Protein AF-0000000069435706 (afdb_homodimer)

pLDDT: mean 95.47, std 5.15, range [70.0, 98.75]

Nearest PDB structures (foldseek):
  2p6s-assembly1_H  TM=9.484E-01  e=2.561E-13  Neisseria meningitidis MC58
  3i4p-assembly1_A  TM=9.606E-01  e=7.224E-13  Agrobacterium fabrum str. C58
  2gqq-assembly1_A-2  TM=9.411E-01  e=1.413E-12  Escherichia coli
  2pn6-assembly1_A  TM=9.600E-01  e=4.236E-12  Sulfurisphaera tokodaii
  4pcq-assembly2_C  TM=7.757E-01  e=3.123E-12  Mycobacterium tuberculosis H37Rv

Foldseek 3Di:
DDDDPLLLQLLQVCQVPVPDQLPRSCVVSVHDSVVSVVSVVVCVVVCVPVDDDDDDDCVVVQWPWKKKKFWAWQDVPPVLVVVLVCQLVVDPQWDDWDQDDDPGGIITIGIGNDVVVVVVVCCSNAVVSVTTPDMDMDTDPDDPDDGDDDDGD/DDDDPLLLQLLQVCQVPVPDQLPRSCVVSVHDSVVSVVSVVVCVVVCVPVDDDDDDDCVVVQWPWKKKKFWAWQDVPPVLVVVLQCQLVVDPQWDDWDQDPDPGGIITIGIGNDVVVVVVVCCSNAVVRPTTPDMDMDTDPDDPDDGDDDDGD

Radius of gyration: 20.42 Å; Cα contacts (8 Å, |Δi|>4): 575; chains: 2; bounding box: 45×53×48 Å

Structure (mmCIF, N/CA/C/O backbone):
data_AF-0000000069435706-model_v1
#
loop_
_entity.id
_entity.type
_entity.pdbx_description
1 polymer 'Hypothetical transcriptional regulator'
#
loop_
_atom_site.group_PDB
_atom_site.id
_atom_site.type_symbol
_atom_site.label_atom_id
_atom_site.label_alt_id
_atom_site.label_comp_id
_atom_site.label_asym_id
_atom_site.label_entity_id
_atom_site.label_seq_id
_atom_site.pdbx_PDB_ins_code
_atom_site.Cartn_x
_atom_site.Cartn_y
_atom_site.Cartn_z
_atom_site.occupancy
_atom_site.B_iso_or_equiv
_atom_site.auth_seq_id
_atom_site.auth_comp_id
_atom_site.auth_asym_id
_atom_site.auth_atom_id
_atom_site.pdbx_PDB_model_num
ATOM 1 N N . MET A 1 1 ? -20.672 3.588 13.242 1 75.19 1 MET A N 1
ATOM 2 C CA . MET A 1 1 ? -20.984 4.945 12.797 1 75.19 1 MET A CA 1
ATOM 3 C C . MET A 1 1 ? -21.453 4.949 11.344 1 75.19 1 MET A C 1
ATOM 5 O O . MET A 1 1 ? -20.906 4.215 10.516 1 75.19 1 MET A O 1
ATOM 9 N N . LYS A 1 2 ? -22.594 5.578 11.117 1 88.38 2 LYS A N 1
ATOM 10 C CA . LYS A 1 2 ? -23.078 5.707 9.742 1 88.38 2 LYS A CA 1
ATOM 11 C C . LYS A 1 2 ? -22.484 6.949 9.078 1 88.38 2 LYS A C 1
ATOM 13 O O . LYS A 1 2 ? -22.641 8.062 9.594 1 88.38 2 LYS A O 1
ATOM 18 N N . LEU A 1 3 ? -21.766 6.812 7.969 1 96.19 3 LEU A N 1
ATOM 19 C CA . LEU A 1 3 ? -21.125 7.918 7.27 1 96.19 3 LEU A CA 1
ATOM 20 C C . LEU A 1 3 ? -22.109 8.656 6.383 1 96.19 3 LEU A C 1
ATOM 22 O O . LEU A 1 3 ? -22.859 8.031 5.629 1 96.19 3 LEU A O 1
ATOM 26 N N . ASP A 1 4 ? -22.172 9.891 6.512 1 96.12 4 ASP A N 1
ATOM 27 C CA . ASP A 1 4 ? -22.984 10.648 5.562 1 96.12 4 ASP A CA 1
ATOM 28 C C . ASP A 1 4 ? -22.125 11.188 4.418 1 96.12 4 ASP A C 1
ATOM 30 O O . ASP A 1 4 ? -20.953 10.852 4.301 1 96.12 4 ASP A O 1
ATOM 34 N N . ALA A 1 5 ? -22.75 11.945 3.553 1 96.44 5 ALA A N 1
ATOM 35 C CA . ALA A 1 5 ? -22.078 12.398 2.336 1 96.44 5 ALA A CA 1
ATOM 36 C C . ALA A 1 5 ? -20.891 13.289 2.662 1 96.44 5 ALA A C 1
ATOM 38 O O . ALA A 1 5 ? -19.875 13.242 1.973 1 96.44 5 ALA A O 1
ATOM 39 N N . TRP A 1 6 ? -21.047 14.07 3.674 1 97.06 6 TRP A N 1
ATOM 40 C CA . TRP A 1 6 ? -19.953 14.961 4.055 1 97.06 6 TRP A CA 1
ATOM 41 C C . TRP A 1 6 ? -18.75 14.172 4.543 1 97.06 6 TRP A C 1
ATOM 43 O O . TRP A 1 6 ? -17.609 14.445 4.141 1 97.06 6 TRP A O 1
ATOM 53 N N . ASP A 1 7 ? -18.984 13.195 5.422 1 97.81 7 ASP A N 1
ATOM 54 C CA . ASP A 1 7 ? -17.906 12.336 5.902 1 97.81 7 ASP A CA 1
ATOM 55 C C . ASP A 1 7 ? -17.172 11.695 4.734 1 97.81 7 ASP A C 1
ATOM 57 O O . ASP A 1 7 ? -15.93 11.68 4.711 1 97.81 7 ASP A O 1
ATOM 61 N N . LYS A 1 8 ? -17.969 11.195 3.809 1 97.94 8 LYS A N 1
ATOM 62 C CA . LYS A 1 8 ? -17.406 10.492 2.662 1 97.94 8 LYS A CA 1
ATOM 63 C C . LYS A 1 8 ? -16.531 11.414 1.812 1 97.94 8 LYS A C 1
ATOM 65 O O . LYS A 1 8 ? -15.445 11.039 1.39 1 97.94 8 LYS A O 1
ATOM 70 N N . ASN A 1 9 ? -17 12.555 1.566 1 98 9 ASN A N 1
ATOM 71 C CA . ASN A 1 9 ? -16.234 13.531 0.788 1 98 9 ASN A CA 1
ATOM 72 C C . ASN A 1 9 ? -14.953 13.93 1.497 1 98 9 ASN A C 1
ATOM 74 O O . ASN A 1 9 ? -13.906 14.062 0.863 1 98 9 ASN A O 1
ATOM 78 N N . ILE A 1 10 ? -15.062 14.125 2.756 1 98.56 10 ILE A N 1
ATOM 79 C CA . ILE A 1 10 ? -13.891 14.484 3.553 1 98.56 10 ILE A CA 1
ATOM 80 C C . ILE A 1 10 ? -12.844 13.383 3.471 1 98.56 10 ILE A C 1
ATOM 82 O O . ILE A 1 10 ? -11.672 13.648 3.221 1 98.56 10 ILE A O 1
ATOM 86 N N . LEU A 1 11 ? -13.281 12.164 3.658 1 98.69 11 LEU A N 1
ATOM 87 C CA . LEU A 1 11 ? -12.383 11.023 3.59 1 98.69 11 LEU A CA 1
ATOM 88 C C . LEU A 1 11 ? -11.703 10.953 2.229 1 98.69 11 LEU A C 1
ATOM 90 O O . LEU A 1 11 ? -10.5 10.664 2.145 1 98.69 11 LEU A O 1
ATOM 94 N N . THR A 1 12 ? -12.477 11.203 1.191 1 98.44 12 THR A N 1
ATOM 95 C CA . THR A 1 12 ? -11.945 11.156 -0.167 1 98.44 12 THR A CA 1
ATOM 96 C C . THR A 1 12 ? -10.836 12.188 -0.345 1 98.44 12 THR A C 1
ATOM 98 O O . THR A 1 12 ? -9.773 11.875 -0.892 1 98.44 12 THR A O 1
ATOM 101 N N . LEU A 1 13 ? -11.031 13.328 0.134 1 98.44 13 LEU A N 1
ATOM 102 C CA . LEU A 1 13 ? -10.047 14.398 0.024 1 98.44 13 LEU A CA 1
ATOM 103 C C . LEU A 1 13 ? -8.789 14.07 0.828 1 98.44 13 LEU A C 1
ATOM 105 O O . LEU A 1 13 ? -7.672 14.25 0.342 1 98.44 13 LEU A O 1
ATOM 109 N N . LEU A 1 14 ? -8.984 13.539 2.023 1 98.62 14 LEU A N 1
ATOM 110 C CA . LEU A 1 14 ? -7.871 13.289 2.934 1 98.62 14 LEU A CA 1
ATOM 111 C C . LEU A 1 14 ? -6.984 12.156 2.418 1 98.62 14 LEU A C 1
ATOM 113 O O . LEU A 1 14 ? -5.773 12.156 2.648 1 98.62 14 LEU A O 1
ATOM 117 N N . GLN A 1 15 ? -7.566 11.211 1.709 1 98.56 15 GLN A N 1
ATOM 118 C CA . GLN A 1 15 ? -6.785 10.117 1.139 1 98.56 15 GLN A CA 1
ATOM 119 C C . GLN A 1 15 ? -5.855 10.625 0.041 1 98.56 15 GLN A C 1
ATOM 121 O O . GLN A 1 15 ? -4.832 10 -0.251 1 98.56 15 GLN A O 1
ATOM 126 N N . ARG A 1 16 ? -6.25 11.727 -0.492 1 97.44 16 ARG A N 1
ATOM 127 C CA . ARG A 1 16 ? -5.457 12.305 -1.57 1 97.44 16 ARG A CA 1
ATOM 128 C C . ARG A 1 16 ? -4.414 13.281 -1.022 1 97.44 16 ARG A C 1
ATOM 130 O O . ARG A 1 16 ? -3.266 13.289 -1.476 1 97.44 16 ARG A O 1
ATOM 137 N N . ASP A 1 17 ? -4.867 14.047 -0.089 1 98.19 17 ASP A N 1
ATOM 138 C CA . ASP A 1 17 ? -4.008 15.039 0.547 1 98.19 17 ASP A CA 1
ATOM 139 C C . ASP A 1 17 ? -4.512 15.391 1.945 1 98.19 17 ASP A C 1
ATOM 141 O O . ASP A 1 17 ? -5.48 16.141 2.092 1 98.19 17 ASP A O 1
ATOM 145 N N . ASN A 1 18 ? -3.752 14.961 2.924 1 98.31 18 ASN A N 1
ATOM 146 C CA . ASN A 1 18 ? -4.23 15.211 4.277 1 98.31 18 ASN A CA 1
ATOM 147 C C . ASN A 1 18 ? -3.602 16.469 4.871 1 98.31 18 ASN A C 1
ATOM 149 O O . ASN A 1 18 ? -3.648 16.672 6.086 1 98.31 18 ASN A O 1
ATOM 153 N N . ARG A 1 19 ? -3.002 17.234 4.008 1 96.75 19 ARG A N 1
ATOM 154 C CA . ARG A 1 19 ? -2.439 18.516 4.449 1 96.75 19 ARG A CA 1
ATOM 155 C C . ARG A 1 19 ? -3.369 19.672 4.102 1 96.75 19 ARG A C 1
ATOM 157 O O . ARG A 1 19 ? -3.107 20.812 4.473 1 96.75 19 ARG A O 1
ATOM 164 N N . LEU A 1 20 ? -4.387 19.391 3.375 1 97.44 20 LEU A N 1
ATOM 165 C CA . LEU A 1 20 ? -5.387 20.422 3.141 1 97.44 20 LEU A CA 1
ATOM 166 C C . LEU A 1 20 ? -5.832 21.062 4.457 1 97.44 20 L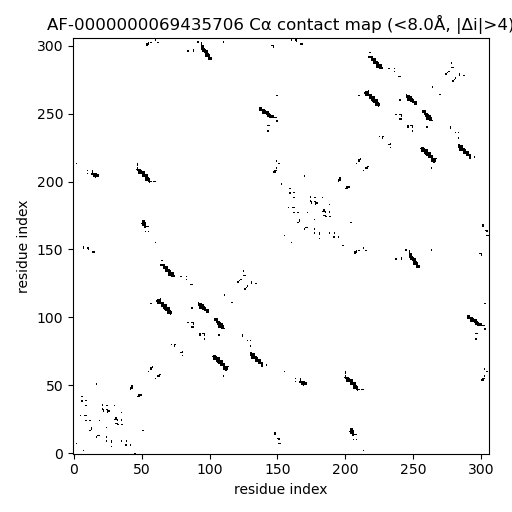EU A C 1
ATOM 168 O O . LEU A 1 20 ? -6.059 20.359 5.441 1 97.44 20 LEU A O 1
ATOM 172 N N . SER A 1 21 ? -5.965 22.359 4.414 1 96.56 21 SER A N 1
ATOM 173 C CA . SER A 1 21 ? -6.473 23.031 5.602 1 96.56 21 SER A CA 1
ATOM 174 C C . SER A 1 21 ? -7.957 22.75 5.809 1 96.56 21 SER A C 1
ATOM 176 O O . SER A 1 21 ? -8.664 22.391 4.863 1 96.56 21 SER A O 1
ATOM 178 N N . GLN A 1 22 ? -8.352 22.953 7.035 1 96.62 22 GLN A N 1
ATOM 179 C CA . GLN A 1 22 ? -9.773 22.797 7.324 1 96.62 22 GLN A CA 1
A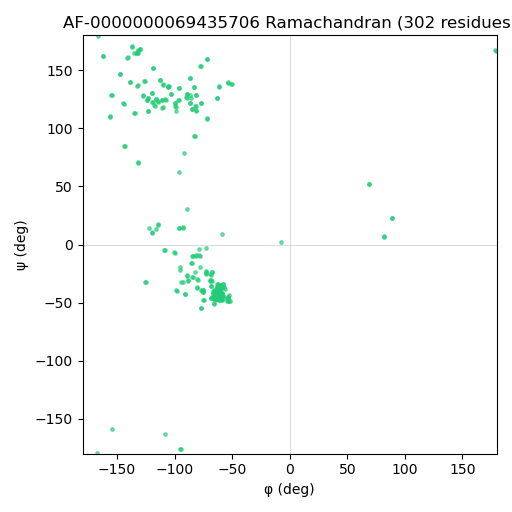TOM 180 C C . GLN A 1 22 ? -10.617 23.734 6.461 1 96.62 22 GLN A C 1
ATOM 182 O O . GLN A 1 22 ? -11.711 23.359 6.023 1 96.62 22 GLN A O 1
ATOM 187 N N . ARG A 1 23 ? -10.125 24.922 6.215 1 97.75 23 ARG A N 1
ATOM 188 C CA . ARG A 1 23 ? -10.82 25.906 5.391 1 97.75 23 ARG A CA 1
ATOM 189 C C . ARG A 1 23 ? -10.953 25.422 3.951 1 97.75 23 ARG A C 1
ATOM 191 O O . ARG A 1 23 ? -12.023 25.531 3.348 1 97.75 23 ARG A O 1
ATOM 198 N N . GLU A 1 24 ? -9.906 24.922 3.391 1 98.19 24 GLU A N 1
ATOM 199 C CA . GLU A 1 24 ? -9.914 24.391 2.027 1 98.19 24 GLU A CA 1
ATOM 200 C C . GLU A 1 24 ? -10.898 23.234 1.886 1 98.19 24 GLU A C 1
ATOM 202 O O . GLU A 1 24 ? -11.648 23.172 0.911 1 98.19 24 GLU A O 1
ATOM 207 N N . ILE A 1 25 ? -10.891 22.328 2.85 1 98.44 25 ILE A N 1
ATOM 208 C CA . ILE A 1 25 ? -11.805 21.203 2.826 1 98.44 25 ILE A CA 1
ATOM 209 C C . ILE A 1 25 ? -13.25 21.703 2.928 1 98.44 25 ILE A C 1
ATOM 211 O O . ILE A 1 25 ? -14.117 21.25 2.174 1 98.44 25 ILE A O 1
ATOM 215 N N . ALA A 1 26 ? -13.477 22.578 3.844 1 98.19 26 ALA A N 1
ATOM 216 C CA . ALA A 1 26 ? -14.805 23.156 4.07 1 98.19 26 ALA A CA 1
ATOM 217 C C . ALA A 1 26 ? -15.383 23.734 2.781 1 98.19 26 ALA A C 1
ATOM 219 O O . ALA A 1 26 ? -16.547 23.516 2.469 1 98.19 26 ALA A O 1
ATOM 220 N N . GLU A 1 27 ? -14.562 24.438 2.012 1 97.75 27 GLU A N 1
ATOM 221 C CA . GLU A 1 27 ? -14.977 25.047 0.747 1 97.75 27 GLU A CA 1
ATOM 222 C C . GLU A 1 27 ? -15.391 23.984 -0.265 1 97.75 27 GLU A C 1
ATOM 224 O O . GLU A 1 27 ? -16.344 24.172 -1.023 1 97.75 27 GLU A O 1
ATOM 229 N N . GLN A 1 28 ? -14.742 22.859 -0.205 1 97 28 GLN A N 1
ATOM 230 C CA . GLN A 1 28 ? -14.984 21.828 -1.194 1 97 28 GLN A CA 1
ATOM 231 C C . GLN A 1 28 ? -16.188 20.969 -0.817 1 97 28 GLN A C 1
ATOM 233 O O . GLN A 1 28 ? -16.844 20.406 -1.688 1 97 28 GLN A O 1
ATOM 238 N N . VAL A 1 29 ? -16.484 20.844 0.432 1 97.12 29 VAL A N 1
ATOM 239 C CA . VAL A 1 29 ? -17.547 19.906 0.845 1 97.12 29 VAL A CA 1
ATOM 240 C C . VAL A 1 29 ? -18.766 20.688 1.321 1 97.12 29 VAL A C 1
ATOM 242 O O . VAL A 1 29 ? -19.781 20.109 1.706 1 97.12 29 VAL A O 1
ATOM 245 N N . ASN A 1 30 ? -18.703 22.062 1.396 1 96.62 30 ASN A N 1
ATOM 246 C CA . ASN A 1 30 ? -19.797 22.953 1.767 1 96.62 30 ASN A CA 1
ATOM 247 C C . ASN A 1 30 ? -20.172 22.797 3.238 1 96.62 30 ASN A C 1
ATOM 249 O O . ASN A 1 30 ? -21.344 22.594 3.568 1 96.62 30 ASN A O 1
ATOM 253 N N . LEU A 1 31 ? -19.219 22.891 4.078 1 97.56 31 LEU A N 1
ATOM 254 C CA . LEU A 1 31 ? -19.328 22.938 5.531 1 97.56 31 LEU A CA 1
ATOM 255 C C . L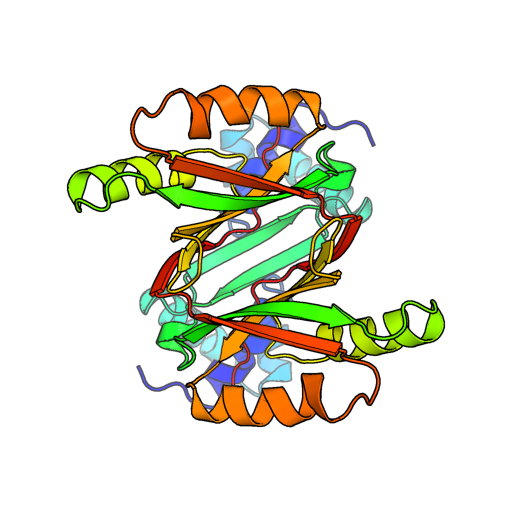EU A 1 31 ? -18.5 24.078 6.109 1 97.56 31 LEU A C 1
ATOM 257 O O . LEU A 1 31 ? -17.766 24.75 5.383 1 97.56 31 LEU A O 1
ATOM 261 N N . SER A 1 32 ? -18.781 24.312 7.363 1 97.69 32 SER A N 1
ATOM 262 C CA . SER A 1 32 ? -17.891 25.234 8.062 1 97.69 32 SER A CA 1
ATOM 263 C C . SER A 1 32 ? -16.578 24.547 8.453 1 97.69 32 SER A C 1
ATOM 265 O O . SER A 1 32 ? -16.547 23.328 8.625 1 97.69 32 SER A O 1
ATOM 267 N N . PRO A 1 33 ? -15.523 25.344 8.586 1 98.12 33 PRO A N 1
ATOM 268 C CA . PRO A 1 33 ? -14.266 24.75 9.047 1 98.12 33 PRO A CA 1
ATOM 269 C C . PRO A 1 33 ? -14.398 24.047 10.391 1 98.12 33 PRO A C 1
ATOM 271 O O . PRO A 1 33 ? -13.797 22.984 10.594 1 98.12 33 PRO A O 1
ATOM 274 N N . SER A 1 34 ? -15.188 24.578 11.273 1 98.06 34 SER A N 1
ATOM 275 C CA . SER A 1 34 ? -15.383 23.953 12.578 1 98.06 34 SER A CA 1
ATOM 276 C C . SER A 1 34 ? -16.094 22.609 12.453 1 98.06 34 SER A C 1
ATOM 278 O O . SER A 1 34 ? -15.758 21.672 13.172 1 98.06 34 SER A O 1
ATOM 280 N N . ALA A 1 35 ? -17.031 22.516 11.617 1 98 35 ALA A N 1
ATOM 281 C CA . ALA A 1 35 ? -17.734 21.25 11.375 1 98 35 ALA A CA 1
ATOM 282 C C . ALA A 1 35 ? -16.797 20.203 10.789 1 98 35 ALA A C 1
ATOM 284 O O . ALA A 1 35 ? -16.844 19.031 11.188 1 98 35 ALA A O 1
ATOM 285 N N . VAL A 1 36 ? -15.969 20.641 9.836 1 98.44 36 VAL A N 1
ATOM 286 C CA . VAL A 1 36 ? -14.984 19.75 9.234 1 98.44 36 VAL A CA 1
ATOM 287 C C . VAL A 1 36 ? -14.062 19.188 10.312 1 98.44 36 VAL A C 1
ATOM 289 O O . VAL A 1 36 ? -13.82 17.984 10.375 1 98.44 36 VAL A O 1
ATOM 292 N N . ASN A 1 37 ? -13.586 20.062 11.156 1 97.88 37 ASN A N 1
ATOM 293 C CA . ASN A 1 37 ? -12.68 19.656 12.227 1 97.88 37 ASN A CA 1
ATOM 294 C C . ASN A 1 37 ? -13.328 18.625 13.148 1 97.88 37 ASN A C 1
ATOM 296 O O . ASN A 1 37 ? -12.711 17.609 13.477 1 97.88 37 ASN A O 1
ATOM 300 N N . ARG A 1 38 ? -14.484 18.891 13.531 1 98 38 ARG A N 1
ATOM 301 C CA . ARG A 1 38 ? -15.219 17.984 14.406 1 98 38 ARG A CA 1
ATOM 302 C C . ARG A 1 38 ? -15.414 16.625 13.742 1 98 38 ARG A C 1
ATOM 304 O O . ARG A 1 38 ? -15.273 15.586 14.383 1 98 38 ARG A O 1
ATOM 311 N N . ARG A 1 39 ? -15.734 16.641 12.531 1 98 39 ARG A N 1
ATOM 312 C CA . ARG A 1 39 ? -15.984 15.414 11.797 1 98 39 ARG A CA 1
ATOM 313 C C . ARG A 1 39 ? -14.703 14.602 11.641 1 98 39 ARG A C 1
ATOM 315 O O . ARG A 1 39 ? -14.711 13.383 11.828 1 98 39 ARG A O 1
ATOM 322 N N . ILE A 1 40 ? -13.648 15.242 11.281 1 98.38 40 ILE A N 1
ATOM 323 C CA . ILE A 1 40 ? -12.367 14.539 11.148 1 98.38 40 ILE A CA 1
ATOM 324 C C . ILE A 1 40 ? -12 13.898 12.484 1 98.38 40 ILE A C 1
ATOM 326 O O . ILE A 1 40 ? -11.594 12.734 12.523 1 98.38 40 ILE A O 1
ATOM 330 N N . ALA A 1 41 ? -12.172 14.656 13.547 1 97.88 41 ALA A N 1
ATOM 331 C CA . ALA A 1 41 ? -11.898 14.133 14.883 1 97.88 41 ALA A CA 1
ATOM 332 C C . ALA A 1 41 ? -12.742 12.898 15.172 1 97.88 41 ALA A C 1
ATOM 334 O O . ALA A 1 41 ? -12.242 11.906 15.719 1 97.88 41 ALA A O 1
ATOM 335 N N . ALA A 1 42 ? -13.953 12.93 14.852 1 98.19 42 ALA A N 1
ATOM 336 C CA . ALA A 1 42 ? -14.867 11.812 15.07 1 98.19 42 ALA A CA 1
ATOM 337 C C . ALA A 1 42 ? -14.445 10.594 14.242 1 98.19 42 ALA A C 1
ATOM 339 O O . ALA A 1 42 ? -14.516 9.461 14.719 1 98.19 42 ALA A O 1
ATOM 340 N N . LEU A 1 43 ? -14.062 10.852 13 1 98.56 43 LEU A N 1
ATOM 341 C CA . LEU A 1 43 ? -13.617 9.789 12.109 1 98.56 43 LEU A CA 1
ATOM 342 C C . LEU A 1 43 ? -12.359 9.117 12.648 1 98.56 43 LEU A C 1
ATOM 344 O O . LEU A 1 43 ? -12.195 7.902 12.531 1 98.56 43 LEU A O 1
ATOM 348 N N . GLU A 1 44 ? -11.461 9.875 13.203 1 98.31 44 GLU A N 1
ATOM 349 C CA . GLU A 1 44 ? -10.242 9.352 13.812 1 98.31 44 GLU A CA 1
ATOM 350 C C . GLU A 1 44 ? -10.562 8.562 15.078 1 98.31 44 GLU A C 1
ATOM 352 O O . GLU A 1 44 ? -10.039 7.461 15.281 1 98.31 44 GLU A O 1
ATOM 357 N N . GLU A 1 45 ? -11.398 9.109 15.914 1 97.81 45 GLU A N 1
ATOM 358 C CA . GLU A 1 45 ? -11.789 8.445 17.156 1 97.81 45 GLU A CA 1
ATOM 359 C C . GLU A 1 45 ? -12.453 7.102 16.875 1 97.81 45 GLU A C 1
ATOM 361 O O . GLU A 1 45 ? -12.234 6.133 17.609 1 97.81 45 GLU A O 1
ATOM 366 N N . ALA A 1 46 ? -13.188 7.098 15.812 1 98 46 ALA A N 1
ATOM 367 C CA . ALA A 1 46 ? -13.898 5.879 15.438 1 98 46 ALA A CA 1
ATOM 368 C C . ALA A 1 46 ? -12.961 4.875 14.781 1 98 46 ALA A C 1
ATOM 370 O O . ALA A 1 46 ? -13.359 3.744 14.484 1 98 46 ALA A O 1
ATOM 371 N N . GLY A 1 47 ? -11.75 5.258 14.453 1 98.06 47 GLY A N 1
ATOM 372 C CA . GLY A 1 47 ? -10.773 4.379 13.836 1 98.06 47 GLY A CA 1
ATOM 373 C C . GLY A 1 47 ? -10.953 4.238 12.336 1 98.06 47 GLY A C 1
ATOM 374 O O . GLY A 1 47 ? -10.391 3.334 11.719 1 98.06 47 GLY A O 1
ATOM 375 N N . ILE A 1 48 ? -11.852 5.023 11.758 1 98.62 48 ILE A N 1
ATOM 376 C CA . ILE A 1 48 ? -12.016 5.02 10.305 1 98.62 48 ILE A CA 1
ATOM 377 C C . ILE A 1 48 ? -10.766 5.57 9.641 1 98.62 48 ILE A C 1
ATOM 379 O O . ILE A 1 48 ? -10.266 4.996 8.664 1 98.62 48 ILE A O 1
ATOM 383 N N . ILE A 1 49 ? -10.367 6.699 10.117 1 98.5 49 ILE A N 1
ATOM 384 C CA . ILE A 1 49 ? -9.016 7.145 9.789 1 98.5 49 ILE A CA 1
ATOM 385 C C . ILE A 1 49 ? -8.016 6.457 10.711 1 98.5 49 ILE A C 1
ATOM 387 O O . ILE A 1 49 ? -7.977 6.73 11.906 1 98.5 49 ILE A O 1
ATOM 391 N N . LYS A 1 50 ? -7.184 5.668 10.164 1 97.38 50 LYS A N 1
ATOM 392 C CA . LYS A 1 50 ? -6.281 4.832 10.945 1 97.38 50 LYS A CA 1
ATOM 393 C C . LYS A 1 50 ? -4.969 5.559 11.234 1 97.38 50 LYS A C 1
ATOM 395 O O . LYS A 1 50 ? -4.246 5.199 12.164 1 97.38 50 LYS A O 1
ATOM 400 N N . GLY A 1 51 ? -4.668 6.469 10.312 1 97.69 51 GLY A N 1
ATOM 401 C CA . GLY A 1 51 ? -3.416 7.195 10.445 1 97.69 51 GLY A CA 1
ATOM 402 C C . GLY A 1 51 ? -3.178 8.188 9.32 1 97.69 51 GLY A C 1
ATOM 403 O O . GLY A 1 51 ? -3.91 8.195 8.328 1 97.69 51 GLY A O 1
ATOM 404 N N . ASN A 1 52 ? -2.229 9.031 9.547 1 98.44 52 ASN A N 1
ATOM 405 C CA . ASN A 1 52 ? -1.754 10.023 8.594 1 98.44 52 ASN A CA 1
ATOM 406 C C . ASN A 1 52 ? -0.261 9.875 8.32 1 98.44 52 ASN A C 1
ATOM 408 O O . ASN A 1 52 ? 0.55 9.898 9.242 1 98.44 52 ASN A O 1
ATOM 412 N N . VAL A 1 53 ? 0.049 9.758 6.988 1 98.75 53 VAL A N 1
ATOM 413 C CA . VAL A 1 53 ? 1.431 9.375 6.715 1 98.75 53 VAL A CA 1
ATOM 414 C C . VAL A 1 53 ? 1.946 10.148 5.496 1 98.75 53 VAL A C 1
ATOM 416 O O . VAL A 1 53 ? 1.158 10.656 4.699 1 98.75 53 VAL A O 1
ATOM 419 N N . SER A 1 54 ? 3.266 10.195 5.398 1 98.62 54 SER A N 1
ATOM 420 C CA . SER A 1 54 ? 3.924 10.625 4.168 1 98.62 54 SER A CA 1
ATOM 421 C C . SER A 1 54 ? 4.316 9.43 3.305 1 98.62 54 SER A C 1
ATOM 423 O O . SER A 1 54 ? 4.777 8.406 3.818 1 98.62 54 SER A O 1
ATOM 425 N N . LEU A 1 55 ? 4.039 9.539 2.09 1 98.5 55 LEU A N 1
ATOM 426 C CA . LEU A 1 55 ? 4.484 8.547 1.114 1 98.5 55 LEU A CA 1
ATOM 427 C C . LEU A 1 55 ? 5.859 8.906 0.562 1 98.5 55 LEU A C 1
ATOM 429 O O . LEU A 1 55 ? 6.078 10.039 0.121 1 98.5 55 LEU A O 1
ATOM 433 N N . ILE A 1 56 ? 6.758 7.926 0.597 1 98.44 56 ILE A N 1
ATOM 434 C CA . ILE A 1 56 ? 8.148 8.164 0.21 1 98.44 56 ILE A CA 1
ATOM 435 C C . ILE A 1 56 ? 8.445 7.445 -1.104 1 98.44 56 ILE A C 1
ATOM 437 O O . ILE A 1 56 ? 8.016 6.309 -1.309 1 98.44 56 ILE A O 1
ATOM 441 N N . ASP A 1 57 ? 9.148 8.117 -1.978 1 97.94 57 ASP A N 1
ATOM 442 C CA . ASP A 1 57 ? 9.641 7.473 -3.191 1 97.94 57 ASP A CA 1
ATOM 443 C C . ASP A 1 57 ? 10.781 6.504 -2.877 1 97.94 57 ASP A C 1
ATOM 445 O O . ASP A 1 57 ? 11.906 6.922 -2.607 1 97.94 57 ASP A O 1
ATOM 449 N N . ALA A 1 58 ? 10.492 5.258 -2.992 1 97.75 58 ALA A N 1
ATOM 450 C CA . ALA A 1 58 ? 11.453 4.234 -2.588 1 97.75 58 ALA A CA 1
ATOM 451 C C . ALA A 1 58 ? 12.742 4.328 -3.406 1 97.75 58 ALA A C 1
ATOM 453 O O . ALA A 1 58 ? 13.836 4.141 -2.873 1 97.75 58 ALA A O 1
ATOM 454 N N . GLY A 1 59 ? 12.602 4.582 -4.688 1 97.12 59 GLY A N 1
ATOM 455 C CA . GLY A 1 59 ? 13.766 4.715 -5.547 1 97.12 59 GLY A CA 1
ATOM 456 C C . GLY A 1 59 ? 14.688 5.848 -5.129 1 97.12 59 GLY A C 1
ATOM 457 O O . GLY A 1 59 ? 15.914 5.707 -5.18 1 97.12 59 GLY A O 1
ATOM 458 N N . LYS A 1 60 ? 14.141 6.867 -4.66 1 97.12 60 LYS A N 1
ATOM 459 C CA . LYS A 1 60 ? 14.906 8.062 -4.324 1 97.12 60 LYS A CA 1
ATOM 460 C C . LYS A 1 60 ? 15.57 7.926 -2.957 1 97.12 60 LYS A C 1
ATOM 462 O O . LYS A 1 60 ? 16.391 8.758 -2.576 1 97.12 60 LYS A O 1
ATOM 467 N N . VAL A 1 61 ? 15.195 6.875 -2.234 1 97.38 61 VAL A N 1
ATOM 468 C CA . VAL A 1 61 ? 15.867 6.648 -0.958 1 97.38 61 VAL A CA 1
ATOM 469 C C . VAL A 1 61 ? 16.672 5.352 -1.021 1 97.38 61 VAL A C 1
ATOM 471 O O . VAL A 1 61 ? 16.984 4.754 0.012 1 97.38 61 VAL A O 1
ATOM 474 N N . GLY A 1 62 ? 16.922 4.887 -2.188 1 96.62 62 GLY A N 1
ATOM 475 C CA . GLY A 1 62 ? 17.875 3.822 -2.422 1 96.62 62 GLY A CA 1
ATOM 476 C C . GLY A 1 62 ? 17.281 2.436 -2.326 1 96.62 62 GLY A C 1
ATOM 477 O O . GLY A 1 62 ? 17.984 1.466 -2.025 1 96.62 62 GLY A O 1
ATOM 478 N N . ARG A 1 63 ? 16 2.365 -2.516 1 97.5 63 ARG A N 1
ATOM 479 C CA . ARG A 1 63 ? 15.344 1.064 -2.453 1 97.5 63 ARG A CA 1
ATOM 480 C C . ARG A 1 63 ? 14.422 0.859 -3.65 1 97.5 63 ARG A C 1
ATOM 482 O O . ARG A 1 63 ? 13.203 0.768 -3.496 1 97.5 63 ARG A O 1
ATOM 489 N N . PRO A 1 64 ? 14.945 0.692 -4.785 1 97.62 64 PRO A N 1
ATOM 490 C CA . PRO A 1 64 ? 14.164 0.716 -6.023 1 97.62 64 PRO A CA 1
ATOM 491 C C . PRO A 1 64 ? 13.508 -0.629 -6.34 1 97.62 64 PRO A C 1
ATOM 493 O O . PRO A 1 64 ? 12.664 -0.717 -7.234 1 97.62 64 PRO A O 1
ATOM 496 N N . VAL A 1 65 ? 13.859 -1.685 -5.609 1 98.19 65 VAL A N 1
ATOM 497 C CA . VAL A 1 65 ? 13.453 -3.018 -6.035 1 98.19 65 VAL A CA 1
ATOM 498 C C . VAL A 1 65 ? 12.227 -3.463 -5.238 1 98.19 65 VAL A C 1
ATOM 500 O O . VAL A 1 65 ? 12.258 -3.482 -4.004 1 98.19 65 VAL A O 1
ATOM 503 N N . THR A 1 66 ? 11.219 -3.75 -5.906 1 98.56 66 THR A N 1
ATOM 504 C CA . THR A 1 66 ? 10.023 -4.367 -5.328 1 98.56 66 THR A CA 1
ATOM 505 C C . THR A 1 66 ? 9.938 -5.84 -5.715 1 98.56 66 THR A C 1
ATOM 507 O O . THR A 1 66 ? 10.188 -6.203 -6.863 1 98.56 66 THR A O 1
ATOM 510 N N . ILE A 1 67 ? 9.617 -6.664 -4.762 1 98.38 67 ILE A N 1
ATOM 511 C CA . ILE A 1 67 ? 9.547 -8.109 -4.98 1 98.38 67 ILE A CA 1
ATOM 512 C C . ILE A 1 67 ? 8.234 -8.648 -4.406 1 98.38 67 ILE A C 1
ATOM 514 O O . ILE A 1 67 ? 7.828 -8.258 -3.309 1 98.38 67 ILE A O 1
ATOM 518 N N . VAL A 1 68 ? 7.633 -9.508 -5.172 1 98.44 68 VAL A N 1
ATOM 519 C CA . VAL A 1 68 ? 6.488 -10.273 -4.695 1 98.44 68 VAL A CA 1
ATOM 520 C C . VAL A 1 68 ? 6.918 -11.719 -4.422 1 98.44 68 VAL A C 1
ATOM 522 O O . VAL A 1 68 ? 7.645 -12.32 -5.219 1 98.44 68 VAL A O 1
ATOM 525 N N . VAL A 1 69 ? 6.469 -12.227 -3.297 1 98.06 69 VAL A N 1
ATOM 526 C CA . VAL A 1 69 ? 6.832 -13.602 -2.969 1 98.06 69 VAL A CA 1
ATOM 527 C C . VAL A 1 69 ? 5.574 -14.406 -2.65 1 98.06 69 VAL A C 1
ATOM 529 O O . VAL A 1 69 ? 4.727 -13.961 -1.872 1 98.06 69 VAL A O 1
ATOM 532 N N . GLN A 1 70 ? 5.453 -15.516 -3.301 1 97.75 70 GLN A N 1
ATOM 533 C CA . GLN A 1 70 ? 4.434 -16.5 -2.969 1 97.75 70 GLN A CA 1
ATOM 534 C C . GLN A 1 70 ? 5.004 -17.609 -2.072 1 97.75 70 GLN A C 1
ATOM 536 O O . GLN A 1 70 ? 5.957 -18.281 -2.447 1 97.75 70 GLN A O 1
ATOM 541 N N . VAL A 1 71 ? 4.375 -17.812 -0.902 1 97 71 VAL A N 1
ATOM 542 C CA . VAL A 1 71 ? 4.941 -18.719 0.09 1 97 71 VAL A CA 1
ATOM 543 C C . VAL A 1 71 ? 3.963 -19.859 0.363 1 97 71 VAL A C 1
ATOM 545 O O . VAL A 1 71 ? 2.77 -19.625 0.572 1 97 71 VAL A O 1
ATOM 548 N N . VAL A 1 72 ? 4.457 -21.062 0.32 1 95.94 72 VAL A N 1
ATOM 549 C CA . VAL A 1 72 ? 3.695 -22.25 0.689 1 95.94 72 VAL A CA 1
ATOM 550 C C . VAL A 1 72 ? 4.207 -22.797 2.02 1 95.94 72 VAL A C 1
ATOM 552 O O . VAL A 1 72 ? 5.406 -23.047 2.178 1 95.94 72 VAL A O 1
ATOM 555 N N . ILE A 1 73 ? 3.303 -22.922 2.898 1 93.38 73 ILE A N 1
ATOM 556 C CA . ILE A 1 73 ? 3.641 -23.438 4.227 1 93.38 73 ILE A CA 1
ATOM 557 C C . ILE A 1 73 ? 3.58 -24.953 4.227 1 93.38 73 ILE A C 1
ATOM 559 O O . ILE A 1 73 ? 2.715 -25.547 3.58 1 93.38 73 ILE A O 1
ATOM 563 N N . GLU A 1 74 ? 4.469 -25.594 4.949 1 91.31 74 GLU A N 1
ATOM 564 C CA . GLU A 1 74 ? 4.551 -27.047 5.023 1 91.31 74 GLU A CA 1
ATOM 565 C C . GLU A 1 74 ? 3.459 -27.609 5.922 1 91.31 74 GLU A C 1
ATOM 567 O O . GLU A 1 74 ? 2.77 -28.562 5.547 1 91.31 74 GLU A O 1
ATOM 572 N N . ASN A 1 75 ? 3.443 -27.125 7.055 1 85.62 75 ASN A N 1
ATOM 573 C CA . ASN A 1 75 ? 2.467 -27.531 8.055 1 85.62 75 ASN A CA 1
ATOM 574 C C . ASN A 1 75 ? 1.566 -26.375 8.477 1 85.62 75 ASN A C 1
ATOM 576 O O . ASN A 1 75 ? 2.037 -25.391 9.055 1 85.62 75 ASN A O 1
ATOM 580 N N . GLU A 1 76 ? 0.284 -26.516 8.258 1 77.25 76 GLU A N 1
ATOM 581 C CA . GLU A 1 76 ? -0.652 -25.406 8.406 1 77.25 76 GLU A CA 1
ATOM 582 C C . GLU A 1 76 ? -1.253 -25.375 9.805 1 77.25 76 GLU A C 1
ATOM 584 O O . GLU A 1 76 ? -2.229 -24.656 10.055 1 77.25 76 GLU A O 1
ATOM 589 N N . ARG A 1 77 ? -0.554 -26.156 10.617 1 82.88 77 ARG A N 1
ATOM 590 C CA . ARG A 1 77 ? -0.996 -26.031 12 1 82.88 77 ARG A CA 1
ATOM 591 C C . ARG A 1 77 ? -0.99 -24.562 12.438 1 82.88 77 ARG A C 1
ATOM 593 O O . ARG A 1 77 ? -0.067 -23.812 12.109 1 82.88 77 ARG A O 1
ATOM 600 N N . PHE A 1 78 ? -1.948 -24.219 13.133 1 79.62 78 PHE A N 1
ATOM 601 C CA . PHE A 1 78 ? -2.246 -22.828 13.469 1 79.62 78 PHE A CA 1
ATOM 602 C C . PHE A 1 78 ? -1.027 -22.141 14.07 1 79.62 78 PHE A C 1
ATOM 604 O O . PHE A 1 78 ? -0.666 -21.047 13.664 1 79.62 78 PHE A O 1
ATOM 611 N N . ASN A 1 79 ? -0.406 -22.766 15.016 1 83.62 79 ASN A N 1
ATOM 612 C CA . ASN A 1 79 ? 0.725 -22.156 15.703 1 83.62 79 ASN A CA 1
ATOM 613 C C . ASN A 1 79 ? 1.887 -21.891 14.75 1 83.62 79 ASN A C 1
ATOM 615 O O . ASN A 1 79 ? 2.557 -20.859 14.852 1 83.62 79 ASN A O 1
ATOM 619 N N . LEU A 1 80 ? 2.076 -22.75 13.875 1 83.5 80 LEU A N 1
ATOM 620 C CA . LEU A 1 80 ? 3.182 -22.609 12.93 1 83.5 80 LEU A CA 1
ATOM 621 C C . LEU A 1 80 ? 2.867 -21.562 11.883 1 83.5 80 LEU A C 1
ATOM 623 O O . LEU A 1 80 ? 3.754 -20.812 11.461 1 83.5 80 LEU A O 1
ATOM 627 N N . LEU A 1 81 ? 1.686 -21.547 11.469 1 87.69 81 LEU A N 1
ATOM 628 C CA . LEU A 1 81 ? 1.232 -20.516 10.539 1 87.69 81 LEU A CA 1
ATOM 629 C C . LEU A 1 81 ? 1.367 -19.125 11.164 1 87.69 81 LEU A C 1
ATOM 631 O O . LEU A 1 81 ? 1.842 -18.203 10.516 1 87.69 81 LEU A O 1
ATOM 635 N N . GLU A 1 82 ? 1.014 -19.031 12.375 1 91.5 82 GLU A N 1
ATOM 636 C CA . GLU A 1 82 ? 1.096 -17.766 13.102 1 91.5 82 GLU A CA 1
ATOM 637 C C . GLU A 1 82 ? 2.547 -17.328 13.273 1 91.5 82 GLU A C 1
ATOM 639 O O . GLU A 1 82 ? 2.85 -16.141 13.203 1 91.5 82 GLU A O 1
ATOM 644 N N . GLU A 1 83 ? 3.35 -18.219 13.508 1 91.25 83 GLU A N 1
ATOM 645 C CA . GLU A 1 83 ? 4.77 -17.906 13.641 1 91.25 83 GLU A CA 1
ATOM 646 C C . GLU A 1 83 ? 5.332 -17.328 12.352 1 91.25 83 GLU A C 1
ATOM 648 O O . GLU A 1 83 ? 6.074 -16.344 12.367 1 91.25 83 GLU A O 1
ATOM 653 N N . ALA A 1 84 ? 5.027 -17.984 11.289 1 92.56 84 ALA A N 1
ATOM 654 C CA . ALA A 1 84 ? 5.465 -17.469 9.992 1 92.56 84 ALA A CA 1
ATOM 655 C C . ALA A 1 84 ? 4.906 -16.078 9.734 1 92.56 84 ALA A C 1
ATOM 657 O O . ALA A 1 84 ? 5.641 -15.18 9.328 1 92.56 84 ALA A O 1
ATOM 658 N N . ARG A 1 85 ? 3.654 -15.969 9.977 1 94.88 85 ARG A N 1
ATOM 659 C CA . ARG A 1 85 ? 2.992 -14.68 9.797 1 94.88 85 ARG A CA 1
ATOM 660 C C . ARG A 1 85 ? 3.707 -13.586 10.578 1 94.88 85 ARG A C 1
ATOM 662 O O . ARG A 1 85 ? 3.992 -12.516 10.039 1 94.88 85 ARG A O 1
ATOM 669 N N . GLN A 1 86 ? 4 -13.82 11.836 1 95.38 86 GLN A N 1
ATOM 670 C CA . GLN A 1 86 ? 4.648 -12.828 12.695 1 95.38 86 GLN A CA 1
ATOM 671 C C . GLN A 1 86 ? 6.043 -12.484 12.18 1 95.38 86 GLN A C 1
ATOM 673 O O . GLN A 1 86 ? 6.461 -11.328 12.234 1 95.38 86 GLN A O 1
ATOM 678 N N . ARG A 1 87 ? 6.75 -13.43 11.68 1 95.25 87 ARG A N 1
ATOM 679 C CA . ARG A 1 87 ? 8.07 -13.203 11.086 1 95.25 87 ARG A CA 1
ATOM 680 C C . ARG A 1 87 ? 7.977 -12.273 9.883 1 95.25 87 ARG A C 1
ATOM 682 O O . ARG A 1 87 ? 8.773 -11.336 9.758 1 95.25 87 ARG A O 1
ATOM 689 N N . PHE A 1 88 ? 6.98 -12.562 9.031 1 97.25 88 PHE A N 1
ATOM 690 C CA . PHE A 1 88 ? 6.789 -11.727 7.852 1 97.25 88 PHE A CA 1
ATOM 691 C C . PHE A 1 88 ? 6.398 -10.312 8.25 1 97.25 88 PHE A C 1
ATOM 693 O O . PHE A 1 88 ? 6.965 -9.336 7.746 1 97.25 88 PHE A O 1
ATOM 700 N N . VAL A 1 89 ? 5.48 -10.227 9.227 1 97.94 89 VAL A N 1
ATOM 701 C CA . VAL A 1 89 ? 4.918 -8.938 9.641 1 97.94 89 VAL A CA 1
ATOM 702 C C . VAL A 1 89 ? 5.996 -8.102 10.32 1 97.94 89 VAL A C 1
ATOM 704 O O . VAL A 1 89 ? 6.027 -6.879 10.18 1 97.94 89 VAL A O 1
ATOM 707 N N . SER A 1 90 ? 6.938 -8.703 10.984 1 97 90 SER A N 1
ATOM 708 C CA . SER A 1 90 ? 7.934 -8.008 11.789 1 97 90 SER A CA 1
ATOM 709 C C . SER A 1 90 ? 9.117 -7.555 10.945 1 97 90 SER A C 1
ATOM 711 O O . SER A 1 90 ? 9.93 -6.738 11.391 1 97 90 SER A O 1
ATOM 713 N N . CYS A 1 91 ? 9.25 -8.086 9.758 1 97.25 91 CYS A N 1
ATOM 714 C CA . CYS A 1 91 ? 10.352 -7.711 8.875 1 97.25 91 CYS A CA 1
ATOM 715 C C . CYS A 1 91 ? 10.094 -6.359 8.219 1 97.25 91 CYS A C 1
ATOM 717 O O . CYS A 1 91 ? 9.141 -6.203 7.457 1 97.25 91 CYS A O 1
ATOM 719 N N . PRO A 1 92 ? 10.961 -5.367 8.398 1 96.75 92 PRO A N 1
ATOM 720 C CA . PRO A 1 92 ? 10.68 -4.008 7.93 1 96.75 92 PRO A CA 1
ATOM 721 C C . PRO A 1 92 ? 10.672 -3.896 6.406 1 96.75 92 PRO A C 1
ATOM 723 O O . PRO A 1 92 ? 10.016 -3.016 5.852 1 96.75 92 PRO A O 1
ATOM 726 N N . GLN A 1 93 ? 11.398 -4.789 5.777 1 98.12 93 GLN A N 1
ATOM 727 C CA . GLN A 1 93 ? 11.445 -4.758 4.32 1 98.12 93 GLN A CA 1
ATOM 728 C C . GLN A 1 93 ? 10.133 -5.25 3.719 1 98.12 93 GLN A C 1
ATOM 730 O O . GLN A 1 93 ? 9.828 -4.973 2.557 1 98.12 93 GLN A O 1
ATOM 735 N N . VAL A 1 94 ? 9.391 -6.043 4.523 1 98.44 94 VAL A N 1
ATOM 736 C CA . VAL A 1 94 ? 8.094 -6.535 4.07 1 98.44 94 VAL A CA 1
ATOM 737 C C . VAL A 1 94 ? 7.027 -5.465 4.297 1 98.44 94 VAL A C 1
ATOM 739 O O . VAL A 1 94 ? 6.715 -5.125 5.441 1 98.44 94 VAL A O 1
ATOM 742 N N . GLN A 1 95 ? 6.418 -5.035 3.195 1 98.25 95 GLN A N 1
ATOM 743 C CA . GLN A 1 95 ? 5.418 -3.977 3.277 1 98.25 95 GLN A CA 1
ATOM 744 C C . GLN A 1 95 ? 4.012 -4.555 3.418 1 98.25 95 GLN A C 1
ATOM 746 O O . GLN A 1 95 ? 3.135 -3.928 4.016 1 98.25 95 GLN A O 1
ATOM 751 N N . GLN A 1 96 ? 3.814 -5.676 2.824 1 98.62 96 GLN A N 1
ATOM 752 C CA . GLN A 1 96 ? 2.484 -6.277 2.791 1 98.62 96 GLN A CA 1
ATOM 753 C C . GLN A 1 96 ? 2.557 -7.785 3.016 1 98.62 96 GLN A C 1
ATOM 755 O O . GLN A 1 96 ? 3.457 -8.453 2.506 1 98.62 96 GLN A O 1
ATOM 760 N N . VAL A 1 97 ? 1.616 -8.281 3.773 1 98.69 97 VAL A N 1
ATOM 761 C CA . VAL A 1 97 ? 1.458 -9.703 4.066 1 98.69 97 VAL A CA 1
ATOM 762 C C . VAL A 1 97 ? -0.012 -10.102 3.938 1 98.69 97 VAL A C 1
ATOM 764 O O . VAL A 1 97 ? -0.854 -9.648 4.719 1 98.69 97 VAL A O 1
ATOM 767 N N . TYR A 1 98 ? -0.292 -10.922 2.955 1 98.38 98 TYR A N 1
ATOM 768 C CA . TYR A 1 98 ? -1.647 -11.414 2.725 1 98.38 98 TYR A CA 1
ATOM 769 C C . TYR A 1 98 ? -1.723 -12.922 2.918 1 98.38 98 TYR A C 1
ATOM 771 O O . TYR A 1 98 ? -0.958 -13.672 2.305 1 98.38 98 TYR A O 1
ATOM 779 N N . TYR A 1 99 ? -2.615 -13.375 3.783 1 97.44 99 TYR A N 1
ATOM 780 C CA . TYR A 1 99 ? -3.01 -14.773 3.854 1 97.44 99 TYR A CA 1
ATOM 781 C C . TYR A 1 99 ? -4.133 -15.078 2.869 1 97.44 99 TYR A C 1
ATOM 783 O O . TYR A 1 99 ? -5.176 -14.422 2.887 1 97.44 99 TYR A O 1
ATOM 791 N N . VAL A 1 100 ? -3.932 -16.094 2.008 1 96.88 100 VAL A N 1
ATOM 792 C CA . VAL A 1 100 ? -4.832 -16.156 0.861 1 96.88 100 VAL A CA 1
ATOM 793 C C . VAL A 1 100 ? -5.344 -17.578 0.683 1 96.88 100 VAL A C 1
ATOM 795 O O . VAL A 1 100 ? -4.836 -18.516 1.31 1 96.88 100 VAL A O 1
ATOM 798 N N . THR A 1 101 ? -6.535 -17.625 -0.233 1 89.25 101 THR A N 1
ATOM 799 C CA . THR A 1 101 ? -7.109 -18.906 -0.671 1 89.25 101 THR A CA 1
ATOM 800 C C . THR A 1 101 ? -6.473 -19.359 -1.981 1 89.25 101 THR A C 1
ATOM 802 O O . THR A 1 101 ? -6.527 -18.641 -2.984 1 89.25 101 THR A O 1
ATOM 805 N N . GLY A 1 102 ? -5.371 -19.891 -2.027 1 83.06 102 GLY A N 1
ATOM 806 C CA . GLY A 1 102 ? -4.805 -20.281 -3.311 1 83.06 102 GLY A CA 1
ATOM 807 C C . GLY A 1 102 ? -3.809 -21.422 -3.203 1 83.06 102 GLY A C 1
ATOM 808 O O . GLY A 1 102 ? -3.826 -22.172 -2.23 1 83.06 102 GLY A O 1
ATOM 809 N N . ASP A 1 103 ? -2.975 -21.406 -4.344 1 91.75 103 ASP A N 1
ATOM 810 C CA . ASP A 1 103 ? -1.959 -22.453 -4.422 1 91.75 103 ASP A CA 1
ATOM 811 C C . ASP A 1 103 ? -0.765 -22.125 -3.529 1 91.75 103 ASP A C 1
ATOM 813 O O . ASP A 1 103 ? 0.188 -22.906 -3.447 1 91.75 103 ASP A O 1
ATOM 817 N N . PHE A 1 104 ? -0.836 -21.031 -2.982 1 95.62 104 PHE A N 1
ATOM 818 C CA . PHE A 1 104 ? 0.101 -20.609 -1.947 1 95.62 104 PHE A CA 1
ATOM 819 C C . PHE A 1 104 ? -0.64 -20.031 -0.75 1 95.62 104 PHE A C 1
ATOM 821 O O . PHE A 1 104 ? -1.832 -19.734 -0.837 1 95.62 104 PHE A O 1
ATOM 828 N N . ASP A 1 105 ? 0.08 -19.906 0.343 1 96.12 105 ASP A N 1
ATOM 829 C CA . ASP A 1 105 ? -0.565 -19.547 1.603 1 96.12 105 ASP A CA 1
ATOM 830 C C . ASP A 1 105 ? -0.416 -18.062 1.891 1 96.12 105 ASP A C 1
ATOM 832 O O . ASP A 1 105 ? -1.349 -17.422 2.381 1 96.12 105 ASP A O 1
ATOM 836 N N . PHE A 1 106 ? 0.829 -17.562 1.555 1 97.5 106 PHE A N 1
ATOM 837 C CA . PHE A 1 106 ? 1.083 -16.141 1.794 1 97.5 106 PHE A CA 1
ATOM 838 C C . PHE A 1 106 ? 1.576 -15.453 0.524 1 97.5 106 PHE A C 1
ATOM 840 O O . PHE A 1 106 ? 2.35 -16.031 -0.24 1 97.5 106 PHE A O 1
ATOM 847 N N . LEU A 1 107 ? 1.104 -14.266 0.345 1 98.44 107 LEU A N 1
ATOM 848 C CA . LEU A 1 107 ? 1.703 -13.344 -0.611 1 98.44 107 LEU A CA 1
ATOM 849 C C . LEU A 1 107 ? 2.375 -12.18 0.108 1 98.44 107 LEU A C 1
ATOM 851 O O . LEU A 1 107 ? 1.754 -11.516 0.942 1 98.44 107 LEU A O 1
ATOM 855 N N . LEU A 1 108 ? 3.627 -11.984 -0.166 1 98.69 108 LEU A N 1
ATOM 856 C CA . LEU A 1 108 ? 4.391 -10.891 0.42 1 98.69 108 LEU A CA 1
ATOM 857 C C . LEU A 1 108 ? 4.777 -9.867 -0.643 1 98.69 108 LEU A C 1
ATOM 859 O O . LEU A 1 108 ? 5.129 -10.234 -1.767 1 98.69 108 LEU A O 1
ATOM 863 N N . VAL A 1 109 ? 4.738 -8.609 -0.311 1 98.69 109 VAL A N 1
ATOM 864 C CA . VAL A 1 109 ? 5.355 -7.555 -1.108 1 98.69 109 VAL A CA 1
ATOM 865 C C . VAL A 1 109 ? 6.5 -6.918 -0.325 1 98.69 109 VAL A C 1
ATOM 867 O O . VAL A 1 109 ? 6.305 -6.438 0.793 1 98.69 109 VAL A O 1
ATOM 870 N N . LEU A 1 110 ? 7.672 -6.941 -0.899 1 98.38 110 LEU A N 1
ATOM 871 C CA . LEU A 1 110 ? 8.875 -6.426 -0.261 1 98.38 110 LEU A CA 1
ATOM 872 C C . LEU A 1 110 ? 9.469 -5.273 -1.065 1 98.38 110 LEU A C 1
ATOM 874 O O . LEU A 1 110 ? 9.336 -5.23 -2.291 1 98.38 110 LEU A O 1
ATOM 878 N N . ASN A 1 11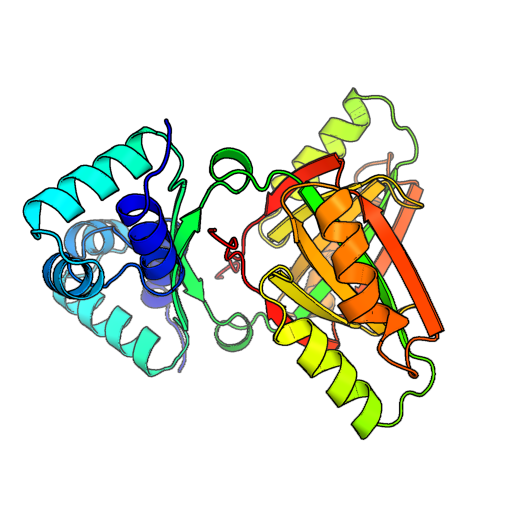1 ? 10.109 -4.465 -0.364 1 98.44 111 ASN A N 1
ATOM 879 C CA . ASN A 1 111 ? 10.945 -3.406 -0.929 1 98.44 111 ASN A CA 1
ATOM 880 C C . ASN A 1 111 ? 12.375 -3.484 -0.413 1 98.44 111 ASN A C 1
ATOM 882 O O . ASN A 1 111 ? 12.609 -3.488 0.798 1 98.44 111 ASN A O 1
ATOM 886 N N . VAL A 1 112 ? 13.359 -3.562 -1.369 1 98.38 112 VAL A N 1
ATOM 887 C CA . VAL A 1 112 ? 14.75 -3.766 -0.974 1 98.38 112 VAL A CA 1
ATOM 888 C C . VAL A 1 112 ? 15.656 -2.857 -1.8 1 98.38 112 VAL A C 1
ATOM 890 O O . VAL A 1 112 ? 15.219 -2.275 -2.795 1 98.38 112 VAL A O 1
ATOM 893 N N . ARG A 1 113 ? 16.953 -2.805 -1.381 1 97.69 113 ARG A N 1
ATOM 894 C CA . ARG A 1 113 ? 17.969 -2.008 -2.061 1 97.69 113 ARG A CA 1
ATOM 895 C C . ARG A 1 113 ? 18.406 -2.668 -3.367 1 97.69 113 ARG A C 1
ATOM 897 O O . ARG A 1 113 ? 18.625 -1.984 -4.367 1 97.69 113 ARG A O 1
ATOM 904 N N . ASP A 1 114 ? 18.531 -3.945 -3.281 1 97.69 114 ASP A N 1
ATOM 905 C CA . ASP A 1 114 ? 19 -4.75 -4.402 1 97.69 114 ASP A CA 1
ATOM 906 C C . ASP A 1 114 ? 18.75 -6.234 -4.16 1 97.69 114 ASP A C 1
ATOM 908 O O . ASP A 1 114 ? 18.188 -6.613 -3.131 1 97.69 114 ASP A O 1
ATOM 912 N N . MET A 1 115 ? 19.156 -7 -5.156 1 97.06 115 MET A N 1
ATOM 913 C CA . MET A 1 115 ? 18.875 -8.43 -5.074 1 97.06 115 MET A CA 1
ATOM 914 C C . MET A 1 115 ? 19.766 -9.102 -4.027 1 97.06 115 MET A C 1
ATOM 916 O O . MET A 1 115 ? 19.422 -10.148 -3.486 1 97.06 115 MET A O 1
ATOM 920 N N . ALA A 1 116 ? 20.938 -8.523 -3.729 1 97.94 116 ALA A N 1
ATOM 921 C CA . ALA A 1 116 ? 21.797 -9.055 -2.674 1 97.94 116 ALA A CA 1
ATOM 922 C C . ALA A 1 116 ? 21.109 -8.969 -1.312 1 97.94 116 ALA A C 1
ATOM 924 O O . ALA A 1 116 ? 21.156 -9.914 -0.525 1 97.94 116 ALA A O 1
ATOM 925 N N . GLU A 1 117 ? 20.516 -7.848 -1.011 1 97.94 117 GLU A N 1
ATOM 926 C CA . GLU A 1 117 ? 19.766 -7.723 0.226 1 97.94 117 GLU A CA 1
ATOM 927 C C . GLU A 1 117 ? 18.609 -8.734 0.275 1 97.94 117 GLU A C 1
ATOM 929 O O . GLU A 1 117 ? 18.375 -9.344 1.314 1 97.94 117 GLU A O 1
ATOM 934 N N . TYR A 1 118 ? 17.938 -8.914 -0.879 1 98.31 118 TYR A N 1
ATOM 935 C CA . TYR A 1 118 ? 16.844 -9.875 -0.907 1 98.31 118 TYR A CA 1
ATOM 936 C C . TYR A 1 118 ? 17.359 -11.281 -0.62 1 98.31 118 TYR A C 1
ATOM 938 O O . TYR A 1 118 ? 16.75 -12.023 0.159 1 98.31 118 TYR A O 1
ATOM 946 N N . GLU A 1 119 ? 18.359 -11.586 -1.254 1 96.69 119 GLU A N 1
ATOM 947 C CA . GLU A 1 119 ? 18.938 -12.906 -1.021 1 96.69 119 GLU A CA 1
ATOM 948 C C . GLU A 1 119 ? 19.203 -13.133 0.463 1 96.69 119 GLU A C 1
ATOM 950 O O . GLU A 1 119 ? 18.891 -14.203 0.996 1 96.69 119 GLU A O 1
ATOM 955 N N . ALA A 1 120 ? 19.766 -12.195 1.147 1 96.25 120 ALA A N 1
ATOM 956 C CA . ALA A 1 120 ? 20.016 -12.297 2.584 1 96.25 120 ALA A CA 1
ATOM 957 C C . ALA A 1 120 ? 18.719 -12.469 3.354 1 96.25 120 ALA A C 1
ATOM 959 O O . ALA A 1 120 ? 18.641 -13.258 4.301 1 96.25 120 ALA A O 1
ATOM 960 N N . LEU A 1 121 ? 17.703 -11.797 2.904 1 95.88 121 LEU A N 1
ATOM 961 C CA . LEU A 1 121 ? 16.406 -11.859 3.572 1 95.88 121 LEU A CA 1
ATOM 962 C C . LEU A 1 121 ? 15.781 -13.242 3.418 1 95.88 121 LEU A C 1
ATOM 964 O O . LEU A 1 121 ? 15.062 -13.703 4.309 1 95.88 121 LEU A O 1
ATOM 968 N N . THR A 1 122 ? 15.992 -13.883 2.236 1 95 122 THR A N 1
ATOM 969 C CA . THR A 1 122 ? 15.406 -15.203 2.014 1 95 122 THR A CA 1
ATOM 970 C C . THR A 1 122 ? 15.875 -16.188 3.078 1 95 122 THR A C 1
ATOM 972 O O . THR A 1 122 ? 15.102 -17.047 3.525 1 95 122 THR A O 1
ATOM 975 N N . ARG A 1 123 ? 17.078 -16.047 3.541 1 91.19 123 ARG A N 1
ATOM 976 C CA . ARG A 1 123 ? 17.609 -16.922 4.594 1 91.19 123 ARG A CA 1
ATOM 977 C C . ARG A 1 123 ? 16.859 -16.719 5.898 1 91.19 123 ARG A C 1
ATOM 979 O O . ARG A 1 123 ? 16.5 -17.688 6.574 1 91.19 123 ARG A O 1
ATOM 986 N N . GLU A 1 124 ? 16.562 -15.516 6.172 1 90.56 124 GLU A N 1
ATOM 987 C CA . GLU A 1 124 ? 15.891 -15.156 7.414 1 90.56 124 GLU A CA 1
ATOM 988 C C . GLU A 1 124 ? 14.406 -15.477 7.352 1 90.56 124 GLU A C 1
ATOM 990 O O . GLU A 1 124 ? 13.844 -16.031 8.297 1 90.56 124 GLU A O 1
ATOM 995 N N . LEU A 1 125 ? 13.812 -15.25 6.242 1 93.88 125 LEU A N 1
ATOM 996 C CA . LEU A 1 125 ? 12.359 -15.305 6.125 1 93.88 125 LEU A CA 1
ATOM 997 C C . LEU A 1 125 ? 11.891 -16.719 5.801 1 93.88 125 LEU A C 1
ATOM 999 O O . LEU A 1 125 ? 10.844 -17.156 6.277 1 93.88 125 LEU A O 1
ATOM 1003 N N . PHE A 1 126 ? 12.719 -17.469 5.082 1 92.44 126 PHE A N 1
ATOM 1004 C CA . PHE A 1 126 ? 12.164 -18.688 4.508 1 92.44 126 PHE A CA 1
ATOM 1005 C C . PHE A 1 126 ? 12.977 -19.906 4.918 1 92.44 126 PHE A C 1
ATOM 1007 O O . PHE A 1 126 ? 12.453 -21.016 5.012 1 92.44 126 PHE A O 1
ATOM 1014 N N . PHE A 1 127 ? 14.211 -19.766 5.094 1 86.06 127 PHE A N 1
ATOM 1015 C CA . PHE A 1 127 ? 15.047 -20.938 5.328 1 86.06 127 PHE A CA 1
ATOM 1016 C C . PHE A 1 127 ? 15.25 -21.172 6.82 1 86.06 127 PHE A C 1
ATOM 1018 O O . PHE A 1 127 ? 15.531 -22.297 7.246 1 86.06 127 PHE A O 1
ATOM 1025 N N . SER A 1 128 ? 15.008 -20.141 7.539 1 78.25 128 SER A N 1
ATOM 1026 C CA . SER A 1 128 ? 15.273 -20.281 8.969 1 78.25 128 SER A CA 1
ATOM 1027 C C . SER A 1 128 ? 14.117 -20.969 9.68 1 78.25 128 SER A C 1
ATOM 1029 O O . SER A 1 128 ? 14.281 -21.5 10.781 1 78.25 128 SER A O 1
ATOM 1031 N N . SER A 1 129 ? 12.906 -20.891 9.078 1 70.81 129 SER A N 1
ATOM 1032 C CA . SER A 1 129 ? 11.703 -21.359 9.758 1 70.81 129 SER A CA 1
ATOM 1033 C C . SER A 1 129 ? 11.352 -22.781 9.352 1 70.81 129 SER A C 1
ATOM 1035 O O . SER A 1 129 ? 11.445 -23.141 8.172 1 70.81 129 SER A O 1
ATOM 1037 N N . GLY A 1 130 ? 12.023 -23.812 9.516 1 77.5 130 GLY A N 1
ATOM 1038 C CA . GLY A 1 130 ? 11.773 -25.203 9.195 1 77.5 130 GLY A CA 1
ATOM 1039 C C . GLY A 1 130 ? 10.359 -25.469 8.703 1 77.5 130 GLY A C 1
ATOM 1040 O O . GLY A 1 130 ? 10.008 -26.594 8.352 1 77.5 130 GLY A O 1
ATOM 1041 N N . ASN A 1 131 ? 9.391 -24.438 8.531 1 87.81 131 ASN A N 1
ATOM 1042 C CA . ASN A 1 131 ? 7.996 -24.703 8.203 1 87.81 131 ASN A CA 1
ATOM 1043 C C . ASN A 1 131 ? 7.617 -24.141 6.84 1 87.81 131 ASN A C 1
ATOM 1045 O O . ASN A 1 131 ? 6.434 -24.031 6.516 1 87.81 131 ASN A O 1
ATOM 1049 N N . ILE A 1 132 ? 8.484 -23.75 6.035 1 93.12 132 ILE A N 1
ATOM 1050 C CA . ILE A 1 132 ? 8.203 -23.281 4.684 1 93.12 132 ILE A CA 1
ATOM 1051 C C . ILE A 1 132 ? 8.461 -24.406 3.678 1 93.12 132 ILE A C 1
ATOM 1053 O O . ILE A 1 132 ? 9.578 -24.922 3.584 1 93.12 132 ILE A O 1
ATOM 1057 N N . LYS A 1 133 ? 7.426 -24.766 3.012 1 93.94 133 LYS A N 1
ATOM 1058 C CA . LYS A 1 133 ? 7.539 -25.812 1.998 1 93.94 133 LYS A CA 1
ATOM 1059 C C . LYS A 1 133 ? 8.234 -25.281 0.744 1 93.94 133 LYS A C 1
ATOM 1061 O O . LYS A 1 133 ? 9.125 -25.938 0.204 1 93.94 133 LYS A O 1
ATOM 1066 N N . SER A 1 134 ? 7.852 -24.188 0.263 1 94.88 134 SER A N 1
ATOM 1067 C CA . SER A 1 134 ? 8.43 -23.562 -0.924 1 94.88 134 SER A CA 1
ATOM 1068 C C . SER A 1 134 ? 8.07 -22.078 -0.999 1 94.88 134 SER A C 1
ATOM 1070 O O . SER A 1 134 ? 7.188 -21.609 -0.283 1 94.88 134 SER A O 1
ATOM 1072 N N . PHE A 1 135 ? 8.836 -21.406 -1.805 1 95.38 135 PHE A N 1
ATOM 1073 C CA . PHE A 1 135 ? 8.523 -20.016 -2.105 1 95.38 135 PHE A CA 1
ATOM 1074 C C . PHE A 1 135 ? 8.945 -19.656 -3.525 1 95.38 135 PHE A C 1
ATOM 1076 O O . PHE A 1 135 ? 9.891 -20.234 -4.062 1 95.38 135 PHE A O 1
ATOM 1083 N N . LYS A 1 136 ? 8.188 -18.797 -4.094 1 96.56 136 LYS A N 1
ATOM 1084 C CA . LYS A 1 136 ? 8.461 -18.312 -5.438 1 96.56 136 LYS A CA 1
ATOM 1085 C C . LYS A 1 136 ? 8.688 -16.797 -5.434 1 96.56 136 LYS A C 1
ATOM 1087 O O . LYS A 1 136 ? 7.836 -16.047 -4.957 1 96.56 136 LYS A O 1
ATOM 1092 N N . THR A 1 137 ? 9.859 -16.422 -5.922 1 96.94 137 THR A N 1
ATOM 1093 C CA . THR A 1 137 ? 10.227 -15.016 -6.023 1 96.94 137 THR A CA 1
ATOM 1094 C C . THR A 1 137 ? 9.781 -14.438 -7.363 1 96.94 137 THR A C 1
ATOM 1096 O O . THR A 1 137 ? 10.117 -14.977 -8.422 1 96.94 137 THR A O 1
ATOM 1099 N N . ILE A 1 138 ? 9.047 -13.367 -7.324 1 97.94 138 ILE A N 1
ATOM 1100 C CA . ILE A 1 138 ? 8.586 -12.68 -8.523 1 97.94 138 ILE A CA 1
ATOM 1101 C C . ILE A 1 138 ? 9.055 -11.227 -8.5 1 97.94 138 ILE A C 1
ATOM 1103 O O . ILE A 1 138 ? 8.625 -10.445 -7.656 1 97.94 138 ILE A O 1
ATOM 1107 N N . VAL A 1 139 ? 9.891 -10.93 -9.422 1 97.69 139 VAL A N 1
ATOM 1108 C CA . VAL A 1 139 ? 10.422 -9.57 -9.445 1 97.69 139 VAL A CA 1
ATOM 1109 C C . VAL A 1 139 ? 9.445 -8.641 -10.156 1 97.69 139 VAL A C 1
ATOM 1111 O O . VAL A 1 139 ? 8.914 -8.984 -11.219 1 97.69 139 VAL A O 1
ATOM 1114 N N . VAL A 1 140 ? 9.219 -7.48 -9.594 1 98.31 140 VAL A N 1
ATOM 1115 C CA . VAL A 1 140 ? 8.375 -6.457 -10.211 1 98.31 140 VAL A CA 1
ATOM 1116 C C . VAL A 1 140 ? 9.203 -5.625 -11.188 1 98.31 140 VAL A C 1
ATOM 1118 O O . VAL A 1 140 ? 10.148 -4.938 -10.781 1 98.31 140 VAL A O 1
ATOM 1121 N N . MET A 1 141 ? 8.82 -5.723 -12.352 1 96.62 141 MET A N 1
ATOM 1122 C CA . MET A 1 141 ? 9.531 -4.969 -13.383 1 96.62 141 MET A CA 1
ATOM 1123 C C . MET A 1 141 ? 9.078 -3.516 -13.406 1 96.62 141 MET A C 1
ATOM 1125 O O . MET A 1 141 ? 9.883 -2.613 -13.656 1 96.62 141 MET A O 1
ATOM 1129 N N . GLN A 1 142 ? 7.824 -3.342 -13.188 1 96.38 142 GLN A N 1
ATOM 1130 C CA . GLN A 1 142 ? 7.25 -2.002 -13.141 1 96.38 142 GLN A CA 1
ATOM 1131 C C . GLN A 1 142 ? 6.145 -1.914 -12.094 1 96.38 142 GLN A C 1
ATOM 1133 O O . GLN A 1 142 ? 5.211 -2.721 -12.102 1 96.38 142 GLN A O 1
ATOM 1138 N N . ASN A 1 143 ? 6.363 -1.043 -11.203 1 97.19 143 ASN A N 1
ATOM 1139 C CA . ASN A 1 143 ? 5.297 -0.666 -10.281 1 97.19 143 ASN A CA 1
ATOM 1140 C C . ASN A 1 143 ? 4.367 0.375 -10.898 1 97.19 143 ASN A C 1
ATOM 1142 O O . ASN A 1 143 ? 4.617 1.577 -10.797 1 97.19 143 ASN A O 1
ATOM 1146 N N . ALA A 1 144 ? 3.279 -0.045 -11.523 1 97.81 144 ALA A N 1
ATOM 1147 C CA . ALA A 1 144 ? 2.418 0.855 -12.289 1 97.81 144 ALA A CA 1
ATOM 1148 C C . ALA A 1 144 ? 1.479 1.629 -11.375 1 97.81 144 ALA A C 1
ATOM 1150 O O . ALA A 1 144 ? 1.015 2.717 -11.719 1 97.81 144 ALA A O 1
ATOM 1151 N N . LYS A 1 145 ? 1.114 1.087 -10.305 1 97.81 145 LYS A N 1
ATOM 1152 C CA . LYS A 1 145 ? 0.263 1.694 -9.289 1 97.81 145 LYS A CA 1
ATOM 1153 C C . LYS A 1 145 ? 0.502 1.059 -7.922 1 97.81 145 LYS A C 1
ATOM 1155 O O . LYS A 1 145 ? 0.525 -0.168 -7.797 1 97.81 145 LYS A O 1
ATOM 1160 N N . GLN A 1 146 ? 0.742 1.833 -6.953 1 96.5 146 GLN A N 1
ATOM 1161 C CA . GLN A 1 146 ? 0.918 1.344 -5.59 1 96.5 146 GLN A CA 1
ATOM 1162 C C . GLN A 1 146 ? 0.329 2.318 -4.574 1 96.5 146 GLN A C 1
ATOM 1164 O O . GLN A 1 146 ? 1.037 3.18 -4.051 1 96.5 146 GLN A O 1
ATOM 1169 N N . GLU A 1 147 ? -0.933 2.186 -4.359 1 96.25 147 GLU A N 1
ATOM 1170 C CA . GLU A 1 147 ? -1.642 3.051 -3.422 1 96.25 147 GLU A CA 1
ATOM 1171 C C . GLU A 1 147 ? -2.479 2.234 -2.441 1 96.25 147 GLU A C 1
ATOM 1173 O O . GLU A 1 147 ? -2.561 1.01 -2.557 1 96.25 147 GLU A O 1
ATOM 1178 N N . MET A 1 148 ? -2.951 2.904 -1.43 1 95.81 148 MET A N 1
ATOM 1179 C CA . MET A 1 148 ? -3.799 2.248 -0.438 1 95.81 148 MET A CA 1
ATOM 1180 C C . MET A 1 148 ? -5.172 2.906 -0.376 1 95.81 148 MET A C 1
ATOM 1182 O O . MET A 1 148 ? -5.945 2.652 0.55 1 95.81 148 MET A O 1
ATOM 1186 N N . ARG A 1 149 ? -5.422 3.773 -1.357 1 97.56 149 ARG A N 1
ATOM 1187 C CA . ARG A 1 149 ? -6.695 4.492 -1.346 1 97.56 149 ARG A CA 1
ATOM 1188 C C . ARG A 1 149 ? -7.871 3.525 -1.447 1 97.56 149 ARG A C 1
ATOM 1190 O O . ARG A 1 149 ? -7.836 2.58 -2.24 1 97.56 149 ARG A O 1
ATOM 1197 N N . VAL A 1 150 ? -8.812 3.795 -0.645 1 98.12 150 VAL A N 1
ATOM 1198 C CA . VAL A 1 150 ? -10.055 3.025 -0.642 1 98.12 150 VAL A CA 1
ATOM 1199 C C . VAL A 1 150 ? -11.156 3.822 -1.338 1 98.12 150 VAL A C 1
ATOM 1201 O O . VAL A 1 150 ? -11.336 5.012 -1.068 1 98.12 150 VAL A O 1
ATOM 1204 N N . LEU A 1 151 ? -11.805 3.197 -2.248 1 97.31 151 LEU A N 1
ATOM 1205 C CA . LEU A 1 151 ? -12.938 3.857 -2.883 1 97.31 151 LEU A CA 1
ATOM 1206 C C . LEU A 1 151 ? -14.039 4.137 -1.868 1 97.31 151 LEU A C 1
ATOM 1208 O O . LEU A 1 151 ? -14.492 3.227 -1.17 1 97.31 151 LEU A O 1
ATOM 1212 N N . ILE A 1 152 ? -14.438 5.344 -1.812 1 96 152 ILE A N 1
ATOM 1213 C CA . ILE A 1 152 ? -15.516 5.738 -0.909 1 96 152 ILE A CA 1
ATOM 1214 C C . ILE A 1 152 ? -16.75 6.113 -1.716 1 96 152 ILE A C 1
ATOM 1216 O O . ILE A 1 152 ? -16.688 6.977 -2.596 1 96 152 ILE A O 1
ATOM 1220 N N . GLU A 1 153 ? -17.766 5.383 -1.5 1 87.12 153 GLU A N 1
ATOM 1221 C CA . GLU A 1 153 ? -19.016 5.637 -2.227 1 87.12 153 GLU A CA 1
ATOM 1222 C C . GLU A 1 153 ? -20.078 6.219 -1.305 1 87.12 153 GLU A C 1
ATOM 1224 O O . GLU A 1 153 ? -20.125 5.895 -0.116 1 87.12 153 GLU A O 1
ATOM 1229 N N . MET B 1 1 ? 19.922 14.297 -4.699 1 75.81 1 MET B N 1
ATOM 1230 C CA . MET B 1 1 ? 20.141 14.812 -3.35 1 75.81 1 MET B CA 1
ATOM 1231 C C . MET B 1 1 ? 20.656 13.711 -2.43 1 75.81 1 MET B C 1
ATOM 1233 O O . MET B 1 1 ? 20.219 12.562 -2.512 1 75.81 1 MET B O 1
ATOM 1237 N N . LYS B 1 2 ? 21.766 14.008 -1.757 1 88.44 2 LYS B N 1
ATOM 1238 C CA . LYS B 1 2 ? 22.281 13.047 -0.787 1 88.44 2 LYS B CA 1
ATOM 1239 C C . LYS B 1 2 ? 21.625 13.242 0.581 1 88.44 2 LYS B C 1
ATOM 1241 O O . LYS B 1 2 ? 21.672 14.336 1.142 1 88.44 2 LYS B O 1
ATOM 1246 N N . LEU B 1 3 ? 20.969 12.234 1.131 1 96.19 3 LEU B N 1
ATOM 1247 C CA . LEU B 1 3 ? 20.266 12.32 2.408 1 96.19 3 LEU B CA 1
ATOM 1248 C C . LEU B 1 3 ? 21.234 12.148 3.572 1 96.19 3 LEU B C 1
ATOM 1250 O O . LEU B 1 3 ? 22.047 11.227 3.576 1 96.19 3 LEU B O 1
ATOM 1254 N N . ASP B 1 4 ? 21.203 13.016 4.457 1 96.19 4 ASP B N 1
ATOM 1255 C CA . ASP B 1 4 ? 21.984 12.797 5.672 1 96.19 4 ASP B CA 1
ATOM 1256 C C . ASP B 1 4 ? 21.125 12.156 6.77 1 96.19 4 ASP B C 1
ATOM 1258 O O . ASP B 1 4 ? 19.984 11.766 6.527 1 96.19 4 ASP B O 1
ATOM 1262 N N . ALA B 1 5 ? 21.719 11.992 7.922 1 96.56 5 ALA B N 1
ATOM 1263 C CA . ALA B 1 5 ? 21.062 11.266 9.008 1 96.56 5 ALA B CA 1
ATOM 1264 C C . ALA B 1 5 ? 19.781 11.977 9.453 1 96.56 5 ALA B C 1
ATOM 1266 O O . ALA B 1 5 ? 18.797 11.336 9.812 1 96.56 5 ALA B O 1
ATOM 1267 N N . TRP B 1 6 ? 19.844 13.266 9.453 1 97.12 6 TRP B N 1
ATOM 1268 C CA . TRP B 1 6 ? 18.672 14.031 9.875 1 97.12 6 TRP B CA 1
ATOM 1269 C C . TRP B 1 6 ? 17.516 13.828 8.906 1 97.12 6 TRP B C 1
ATOM 1271 O O . TRP B 1 6 ? 16.375 13.586 9.328 1 97.12 6 TRP B O 1
ATOM 1281 N N . ASP B 1 7 ? 17.797 13.938 7.609 1 97.81 7 ASP B N 1
ATOM 1282 C CA . ASP B 1 7 ? 16.781 13.695 6.594 1 97.81 7 ASP B CA 1
ATOM 1283 C C . ASP B 1 7 ? 16.125 12.328 6.785 1 97.81 7 ASP B C 1
ATOM 1285 O O . ASP B 1 7 ? 14.898 12.211 6.746 1 97.81 7 ASP B O 1
ATOM 1289 N N . LYS B 1 8 ? 17 11.359 7 1 98 8 LYS B N 1
ATOM 1290 C CA . LYS B 1 8 ? 16.531 9.984 7.129 1 98 8 LYS B CA 1
ATOM 1291 C C . LYS B 1 8 ? 15.633 9.812 8.352 1 98 8 LYS B C 1
ATOM 1293 O O . LYS B 1 8 ? 14.586 9.164 8.266 1 98 8 LYS B O 1
ATOM 1298 N N . ASN B 1 9 ? 16.016 10.359 9.406 1 98.06 9 ASN B N 1
ATOM 1299 C CA . ASN B 1 9 ? 15.211 10.289 10.625 1 98.06 9 ASN B CA 1
ATOM 1300 C C . ASN B 1 9 ? 13.867 10.992 10.453 1 98.06 9 ASN B C 1
ATOM 1302 O O . ASN B 1 9 ? 12.836 10.492 10.898 1 98.06 9 ASN B O 1
ATOM 1306 N N . ILE B 1 10 ? 13.898 12.109 9.828 1 98.56 10 ILE B N 1
ATOM 1307 C CA . ILE B 1 10 ? 12.68 12.867 9.57 1 98.56 10 ILE B CA 1
ATOM 1308 C C . ILE B 1 10 ? 11.727 12.039 8.711 1 98.56 10 ILE B C 1
ATOM 1310 O O . ILE B 1 10 ? 10.547 11.914 9.031 1 98.56 10 ILE B O 1
ATOM 1314 N N . LEU B 1 11 ? 12.258 11.477 7.668 1 98.69 11 LEU B N 1
ATOM 1315 C CA . LEU B 1 11 ? 11.453 10.648 6.777 1 98.69 11 LEU B CA 1
ATOM 1316 C C . LEU B 1 11 ? 10.828 9.477 7.535 1 98.69 11 LEU B C 1
ATOM 1318 O O . LEU B 1 11 ? 9.664 9.141 7.316 1 98.69 11 LEU B O 1
ATOM 1322 N N . THR B 1 12 ? 11.625 8.875 8.398 1 98.44 12 THR B N 1
ATOM 1323 C CA . THR B 1 12 ? 11.148 7.742 9.18 1 98.44 12 THR B CA 1
ATOM 1324 C C . THR B 1 12 ? 9.969 8.148 10.062 1 98.44 12 THR B C 1
ATOM 1326 O O . THR B 1 12 ? 8.953 7.445 10.117 1 98.44 12 THR B O 1
ATOM 1329 N N . LEU B 1 13 ? 10.062 9.242 10.664 1 98.44 13 LEU B N 1
ATOM 1330 C CA . LEU B 1 13 ? 9 9.734 11.539 1 98.44 13 LEU B CA 1
ATOM 1331 C C . LEU B 1 13 ? 7.746 10.07 10.734 1 98.44 13 LEU B C 1
ATOM 1333 O O . LEU B 1 13 ? 6.637 9.711 11.133 1 98.44 13 LEU B O 1
ATOM 1337 N N . LEU B 1 14 ? 7.926 10.695 9.594 1 98.62 14 LEU B N 1
ATOM 1338 C CA . LEU B 1 14 ? 6.801 11.164 8.789 1 98.62 14 LEU B CA 1
ATOM 1339 C C . LEU B 1 14 ? 6.027 9.992 8.195 1 98.62 14 LEU B C 1
ATOM 1341 O O . LEU B 1 14 ? 4.812 10.078 8.008 1 98.62 14 LEU B O 1
ATOM 1345 N N . GLN B 1 15 ? 6.711 8.8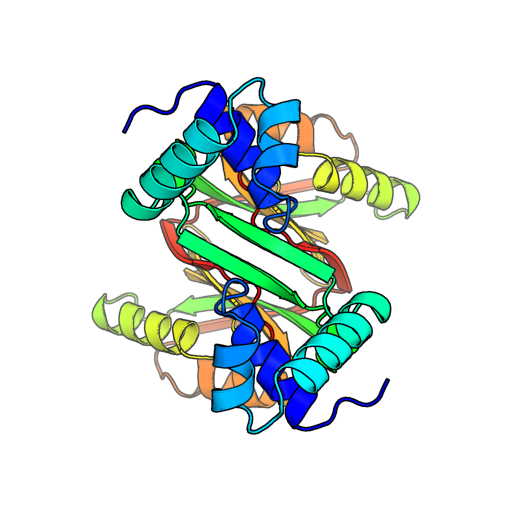98 7.91 1 98.56 15 GLN B N 1
ATOM 1346 C CA . GLN B 1 15 ? 6.035 7.719 7.379 1 98.56 15 GLN B CA 1
ATOM 1347 C C . GLN B 1 15 ? 5.113 7.098 8.422 1 98.56 15 GLN B C 1
ATOM 1349 O O . GLN B 1 15 ? 4.156 6.402 8.078 1 98.56 15 GLN B O 1
ATOM 1354 N N . ARG B 1 16 ? 5.445 7.391 9.633 1 97.5 16 ARG B N 1
ATOM 1355 C CA . ARG B 1 16 ? 4.652 6.836 10.727 1 97.5 16 ARG B CA 1
ATOM 1356 C C . ARG B 1 16 ? 3.516 7.781 11.109 1 97.5 16 ARG B C 1
ATOM 1358 O O . ARG B 1 16 ? 2.391 7.34 11.359 1 97.5 16 ARG B O 1
ATOM 1365 N N . ASP B 1 17 ? 3.871 9.023 11.148 1 98.25 17 ASP B N 1
ATOM 1366 C CA . ASP B 1 17 ? 2.912 10.062 11.508 1 98.25 17 ASP B CA 1
ATOM 1367 C C . ASP B 1 17 ? 3.332 11.414 10.938 1 98.25 17 ASP B C 1
ATOM 1369 O O . ASP B 1 17 ? 4.223 12.07 11.477 1 98.25 17 ASP B O 1
ATOM 1373 N N . ASN B 1 18 ? 2.57 11.852 9.961 1 98.31 18 ASN B N 1
ATOM 1374 C CA . ASN B 1 18 ? 2.973 13.109 9.336 1 98.31 18 ASN B CA 1
ATOM 1375 C C . ASN B 1 18 ? 2.223 14.297 9.93 1 98.31 18 ASN B C 1
ATOM 1377 O O . ASN B 1 18 ? 2.205 15.383 9.344 1 98.31 18 ASN B O 1
ATOM 1381 N N . ARG B 1 19 ? 1.6 14.047 11.055 1 96.81 19 ARG B N 1
ATOM 1382 C CA . ARG B 1 19 ? 0.921 15.133 11.758 1 96.81 19 ARG B CA 1
ATOM 1383 C C . ARG B 1 19 ? 1.771 15.648 12.914 1 96.81 19 ARG B C 1
ATOM 1385 O O . ARG B 1 19 ? 1.404 16.625 13.57 1 96.81 19 ARG B O 1
ATOM 1392 N N . LEU B 1 20 ? 2.836 14.992 13.172 1 97.5 20 LEU B N 1
ATOM 1393 C CA . LEU B 1 20 ? 3.758 15.523 14.164 1 97.5 20 LEU B CA 1
ATOM 1394 C C . LEU B 1 20 ? 4.098 16.984 13.867 1 97.5 20 LEU B C 1
ATOM 1396 O O . LEU B 1 20 ? 4.34 17.344 12.711 1 97.5 20 LEU B O 1
ATOM 1400 N N . SER B 1 21 ? 4.129 17.75 14.922 1 96.62 21 SER B N 1
ATOM 1401 C CA . SER B 1 21 ? 4.531 19.141 14.734 1 96.62 21 SER B CA 1
ATOM 1402 C C . SER B 1 21 ? 6.023 19.25 14.445 1 96.62 21 SER B C 1
ATOM 1404 O O . SER B 1 21 ? 6.793 18.344 14.773 1 96.62 21 SER B O 1
ATOM 1406 N N . GLN B 1 22 ? 6.352 20.375 13.859 1 96.62 22 GLN B N 1
ATOM 1407 C CA . GLN B 1 22 ? 7.77 20.609 13.609 1 96.62 22 GLN B CA 1
ATOM 1408 C C . GLN B 1 22 ? 8.57 20.578 14.906 1 96.62 22 GLN B C 1
ATOM 1410 O O . GLN B 1 22 ? 9.703 20.094 14.93 1 96.62 22 GLN B O 1
ATOM 1415 N N . ARG B 1 23 ? 7.992 21.078 15.984 1 97.81 23 ARG B N 1
ATOM 1416 C CA . ARG B 1 23 ? 8.641 21.094 17.281 1 97.81 23 ARG B CA 1
ATOM 1417 C C . ARG B 1 23 ? 8.867 19.672 17.797 1 97.81 23 ARG B C 1
ATOM 1419 O O . ARG B 1 23 ? 9.953 19.359 18.297 1 97.81 23 ARG B O 1
ATOM 1426 N N . GLU B 1 24 ? 7.887 18.828 17.719 1 98.25 24 GLU B N 1
ATOM 1427 C CA . GLU B 1 24 ? 7.992 17.453 18.141 1 98.25 24 GLU B CA 1
ATOM 1428 C C . GLU B 1 24 ? 9.07 16.703 17.359 1 98.25 24 GLU B C 1
ATOM 1430 O O . GLU B 1 24 ? 9.859 15.953 17.938 1 98.25 24 GLU B O 1
ATOM 1435 N N . ILE B 1 25 ? 9.094 16.906 16.047 1 98.5 25 ILE B N 1
ATOM 1436 C CA . ILE B 1 25 ? 10.102 16.266 15.211 1 98.5 25 ILE B CA 1
ATOM 1437 C C . ILE B 1 25 ? 11.492 16.766 15.594 1 98.5 25 ILE B C 1
ATOM 1439 O O . ILE B 1 25 ? 12.422 15.977 15.75 1 98.5 25 ILE B O 1
ATOM 1443 N N . ALA B 1 26 ? 11.609 18.047 15.734 1 98.25 26 ALA B N 1
ATOM 1444 C CA . ALA B 1 26 ? 12.875 18.688 16.094 1 98.25 26 ALA B CA 1
ATOM 1445 C C . ALA B 1 26 ? 13.453 18.062 17.359 1 98.25 26 ALA B C 1
ATOM 1447 O O . ALA B 1 26 ? 14.656 17.781 17.438 1 98.25 26 ALA B O 1
ATOM 1448 N N . GLU B 1 27 ? 12.625 17.844 18.375 1 97.81 27 GLU B N 1
ATOM 1449 C CA . GLU B 1 27 ? 13.031 17.266 19.641 1 97.81 27 GLU B CA 1
ATOM 1450 C C . GLU B 1 27 ? 13.57 15.844 19.453 1 97.81 27 GLU B C 1
ATOM 1452 O O . GLU B 1 27 ? 14.531 15.445 20.109 1 97.81 27 GLU B O 1
ATOM 1457 N N . GLN B 1 28 ? 13.008 15.148 18.516 1 97.06 28 GLN B N 1
ATOM 1458 C CA . GLN B 1 28 ? 13.367 13.75 18.328 1 97.06 28 GLN B CA 1
ATOM 1459 C C . GLN B 1 28 ? 14.625 13.617 17.469 1 97.06 28 GLN B C 1
ATOM 1461 O O . GLN B 1 28 ? 15.359 12.641 17.594 1 97.06 28 GLN B O 1
ATOM 1466 N N . VAL B 1 29 ? 14.883 14.531 16.609 1 97.19 29 VAL B N 1
ATOM 1467 C CA . VAL B 1 29 ? 15.992 14.367 15.664 1 97.19 29 VAL B CA 1
ATOM 1468 C C . VAL B 1 29 ? 17.125 15.312 16.031 1 97.19 29 VAL B C 1
ATOM 1470 O O . VAL B 1 29 ? 18.172 15.336 15.367 1 97.19 29 VAL B O 1
ATOM 1473 N N . ASN B 1 30 ? 16.953 16.203 17.047 1 96.75 30 ASN B N 1
ATOM 1474 C CA . ASN B 1 30 ? 17.953 17.125 17.562 1 96.75 30 ASN B CA 1
ATOM 1475 C C . ASN B 1 30 ? 18.281 18.219 16.547 1 96.75 30 ASN B C 1
ATOM 1477 O O . ASN B 1 30 ? 19.453 18.438 16.234 1 96.75 30 ASN B O 1
ATOM 1481 N N . LEU B 1 31 ? 17.297 18.859 16.062 1 97.62 31 LEU B N 1
ATOM 1482 C CA . LEU B 1 31 ? 17.344 20.031 15.203 1 97.62 31 LEU B CA 1
ATOM 1483 C C . LEU B 1 31 ? 16.406 21.125 15.711 1 97.62 31 LEU B C 1
ATOM 1485 O O . LEU B 1 31 ? 15.648 20.906 16.641 1 97.62 31 LEU B O 1
ATOM 1489 N N . SER B 1 32 ? 16.625 22.281 15.141 1 97.75 32 SER B N 1
ATOM 1490 C CA . SER B 1 32 ? 15.641 23.312 15.391 1 97.75 32 SER B CA 1
ATOM 1491 C C . SER B 1 32 ? 14.383 23.109 14.555 1 97.75 32 SER B C 1
ATOM 1493 O O . SER B 1 32 ? 14.438 22.484 13.492 1 97.75 32 SER B O 1
ATOM 1495 N N . PRO B 1 33 ? 13.266 23.609 15.047 1 98.12 33 PRO B N 1
ATOM 1496 C CA . PRO B 1 33 ? 12.039 23.516 14.25 1 98.12 33 PRO B CA 1
ATOM 1497 C C . PRO B 1 33 ? 12.18 24.141 12.867 1 98.12 33 PRO B C 1
ATOM 1499 O O . PRO B 1 33 ? 11.656 23.609 11.883 1 98.12 33 PRO B O 1
ATOM 1502 N N . SER B 1 34 ? 12.883 25.234 12.773 1 98.06 34 SER B N 1
ATOM 1503 C CA . SER B 1 34 ? 13.086 25.891 11.492 1 98.06 34 SER B CA 1
ATOM 1504 C C . SER B 1 34 ? 13.898 25.016 10.539 1 98.06 34 SER B C 1
ATOM 1506 O O . SER B 1 34 ? 13.617 24.969 9.336 1 98.06 34 SER B O 1
ATOM 1508 N N . ALA B 1 35 ? 14.883 24.375 11.016 1 98 35 ALA B N 1
ATOM 1509 C CA . ALA B 1 35 ? 15.695 23.469 10.203 1 98 35 ALA B CA 1
ATOM 1510 C C . ALA B 1 35 ? 14.867 22.281 9.703 1 98 35 ALA B C 1
ATOM 1512 O O . ALA B 1 35 ? 14.984 21.875 8.539 1 98 35 ALA B O 1
ATOM 1513 N N . VAL B 1 36 ? 14.039 21.75 10.609 1 98.44 36 VAL B N 1
ATOM 1514 C CA . VAL B 1 36 ? 13.156 20.641 10.242 1 98.44 36 VAL B CA 1
ATOM 1515 C C . VAL B 1 36 ? 12.234 21.078 9.102 1 98.44 36 VAL B C 1
ATOM 1517 O O . VAL B 1 36 ? 12.094 20.375 8.102 1 98.44 36 VAL B O 1
ATOM 1520 N N . ASN B 1 37 ? 11.648 22.234 9.234 1 97.88 37 ASN B N 1
ATOM 1521 C CA . ASN B 1 37 ? 10.742 22.75 8.219 1 97.88 37 ASN B CA 1
ATOM 1522 C C . ASN B 1 37 ? 11.438 22.891 6.863 1 97.88 37 ASN B C 1
ATOM 1524 O O . ASN B 1 37 ? 10.891 22.484 5.836 1 97.88 37 ASN B O 1
ATOM 1528 N N . ARG B 1 38 ? 12.555 23.453 6.879 1 98 38 ARG B N 1
ATOM 1529 C CA . ARG B 1 38 ? 13.328 23.641 5.648 1 98 38 ARG B CA 1
ATOM 1530 C C . ARG B 1 38 ? 13.656 22.297 5.004 1 98 38 ARG B C 1
ATOM 1532 O O . ARG B 1 38 ? 13.57 22.141 3.783 1 98 38 ARG B O 1
ATOM 1539 N N . ARG B 1 39 ? 14.016 21.391 5.789 1 98 39 ARG B N 1
ATOM 1540 C CA . ARG B 1 39 ? 14.391 20.062 5.281 1 98 39 ARG B CA 1
ATOM 1541 C C . ARG B 1 39 ? 13.18 19.344 4.691 1 98 39 ARG B C 1
ATOM 1543 O O . ARG B 1 39 ? 13.273 18.734 3.623 1 98 39 ARG B O 1
ATOM 1550 N N . ILE B 1 40 ? 12.086 19.375 5.379 1 98.38 40 ILE B N 1
ATOM 1551 C CA . ILE B 1 40 ? 10.875 18.75 4.859 1 98.38 40 ILE B CA 1
ATOM 1552 C C . ILE B 1 40 ? 10.508 19.359 3.516 1 98.38 40 ILE B C 1
ATOM 1554 O O . ILE B 1 40 ? 10.188 18.656 2.561 1 98.38 40 ILE B O 1
ATOM 1558 N N . ALA B 1 41 ? 10.586 20.688 3.451 1 97.88 41 ALA B N 1
ATOM 1559 C CA . ALA B 1 41 ? 10.305 21.391 2.201 1 97.88 41 ALA B CA 1
ATOM 1560 C C . ALA B 1 41 ? 11.234 20.922 1.086 1 97.88 41 ALA B C 1
ATOM 1562 O O . ALA B 1 41 ? 10.797 20.688 -0.045 1 97.88 41 ALA B O 1
ATOM 1563 N N . ALA B 1 42 ? 12.453 20.781 1.353 1 98.19 42 ALA B N 1
ATOM 1564 C CA . ALA B 1 42 ? 13.438 20.328 0.379 1 98.19 42 ALA B CA 1
ATOM 1565 C C . ALA B 1 42 ? 13.148 18.906 -0.08 1 98.19 42 ALA B C 1
ATOM 1567 O O . ALA B 1 42 ? 13.289 18.578 -1.263 1 98.19 42 ALA B O 1
ATOM 1568 N N . LEU B 1 43 ? 12.789 18.047 0.877 1 98.56 43 LEU B N 1
ATOM 1569 C CA . LEU B 1 43 ? 12.461 16.656 0.576 1 98.56 43 LEU B CA 1
ATOM 1570 C C . LEU B 1 43 ? 11.234 16.578 -0.327 1 98.56 43 LEU B C 1
ATOM 1572 O O . LEU B 1 43 ? 11.18 15.727 -1.219 1 98.56 43 LEU B O 1
ATOM 1576 N N . GLU B 1 44 ? 10.266 17.406 -0.113 1 98.31 44 GLU B N 1
ATOM 1577 C CA . GLU B 1 44 ? 9.078 17.469 -0.951 1 98.31 44 GLU B CA 1
ATOM 1578 C C . GLU B 1 44 ? 9.406 18 -2.344 1 98.31 44 GLU B C 1
ATOM 1580 O O . GLU B 1 44 ? 8.969 17.438 -3.348 1 98.31 44 GLU B O 1
ATOM 1585 N N . GLU B 1 45 ? 10.164 19.062 -2.398 1 97.81 45 GLU B N 1
ATOM 1586 C CA . GLU B 1 45 ? 10.562 19.656 -3.674 1 97.81 45 GLU B CA 1
ATOM 1587 C C . GLU B 1 45 ? 11.336 18.656 -4.527 1 97.81 45 GLU B C 1
ATOM 1589 O O . GLU B 1 45 ? 11.172 18.609 -5.75 1 97.81 45 GLU B O 1
ATOM 1594 N N . ALA B 1 46 ? 12.102 17.875 -3.842 1 98.06 46 ALA B N 1
ATOM 1595 C CA . ALA B 1 46 ? 12.93 16.891 -4.535 1 98.06 46 ALA B CA 1
ATOM 1596 C C . ALA B 1 46 ? 12.094 15.672 -4.945 1 98.06 46 ALA B C 1
ATOM 1598 O O . ALA B 1 46 ? 12.594 14.781 -5.637 1 98.06 46 ALA B O 1
ATOM 1599 N N . GLY B 1 47 ? 10.875 15.562 -4.496 1 98.06 47 GLY B N 1
ATOM 1600 C CA . GLY B 1 47 ? 9.992 14.461 -4.848 1 98.06 47 GLY B CA 1
ATOM 1601 C C . GLY B 1 47 ? 10.234 13.219 -4.02 1 98.06 47 GLY B C 1
ATOM 1602 O O . GLY B 1 47 ? 9.773 12.133 -4.367 1 98.06 47 GLY B O 1
ATOM 1603 N N . ILE B 1 48 ? 11.094 13.312 -3.006 1 98.62 48 ILE B N 1
ATOM 1604 C CA . ILE B 1 48 ? 11.312 12.188 -2.104 1 98.62 48 ILE B CA 1
ATOM 1605 C C . ILE B 1 48 ? 10.047 11.906 -1.307 1 98.62 48 ILE B C 1
ATOM 1607 O O . ILE B 1 48 ? 9.633 10.75 -1.175 1 98.62 48 ILE B O 1
ATOM 1611 N N . ILE B 1 49 ? 9.547 12.945 -0.73 1 98.5 49 ILE B N 1
ATOM 1612 C CA . ILE B 1 49 ? 8.18 12.859 -0.231 1 98.5 49 ILE B CA 1
ATOM 1613 C C . ILE B 1 49 ? 7.195 13.078 -1.378 1 98.5 49 ILE B C 1
ATOM 1615 O O . ILE B 1 49 ? 7.09 14.188 -1.908 1 98.5 49 ILE B O 1
ATOM 1619 N N . LYS B 1 50 ? 6.449 12.094 -1.697 1 97.38 50 LYS B N 1
ATOM 1620 C CA . LYS B 1 50 ? 5.586 12.133 -2.875 1 97.38 50 LYS B CA 1
ATOM 1621 C C . LYS B 1 50 ? 4.211 12.703 -2.533 1 97.38 50 LYS B C 1
ATOM 1623 O O . LYS B 1 50 ? 3.48 13.148 -3.418 1 97.38 50 LYS B O 1
ATOM 1628 N N . GLY B 1 51 ? 3.877 12.516 -1.252 1 97.75 51 GLY B N 1
ATOM 1629 C CA . GLY B 1 51 ? 2.568 12.977 -0.812 1 97.75 51 GLY B CA 1
ATOM 1630 C C . GLY B 1 51 ? 2.295 12.68 0.651 1 97.75 51 GLY B C 1
ATOM 1631 O O . GLY B 1 51 ? 3.064 11.969 1.302 1 97.75 51 GLY B O 1
ATOM 1632 N N . ASN B 1 52 ? 1.263 13.289 1.136 1 98.5 52 ASN B N 1
ATOM 1633 C CA . ASN B 1 52 ? 0.749 13.117 2.488 1 98.5 52 ASN B CA 1
ATOM 1634 C C . ASN B 1 52 ? -0.716 12.688 2.48 1 98.5 52 ASN B C 1
ATOM 1636 O O . ASN B 1 52 ? -1.562 13.367 1.897 1 98.5 52 ASN B O 1
ATOM 1640 N N . VAL B 1 53 ? -0.96 11.539 3.199 1 98.75 53 VAL B N 1
ATOM 1641 C CA . VAL B 1 53 ? -2.297 10.984 3.02 1 98.75 53 VAL B CA 1
ATOM 1642 C C . VAL B 1 53 ? -2.822 10.461 4.355 1 98.75 53 VAL B C 1
ATOM 1644 O O . VAL B 1 53 ? -2.045 10.211 5.277 1 98.75 53 VAL B O 1
ATOM 1647 N N . SER B 1 54 ? -4.141 10.305 4.402 1 98.62 54 SER B N 1
ATOM 1648 C CA . SER B 1 54 ? -4.781 9.555 5.477 1 98.62 54 SER B CA 1
ATOM 1649 C C . SER B 1 54 ? -5.043 8.109 5.055 1 98.62 54 SER B C 1
ATOM 1651 O O . SER B 1 54 ? -5.441 7.852 3.92 1 98.62 54 SER B O 1
ATOM 1653 N N . LEU B 1 55 ? -4.73 7.242 5.898 1 98.5 55 LEU B N 1
ATOM 1654 C CA . LEU B 1 55 ? -5.059 5.832 5.711 1 98.5 55 LEU B CA 1
ATOM 1655 C C . LEU B 1 55 ? -6.43 5.512 6.285 1 98.5 55 LEU B C 1
ATOM 1657 O O . LEU B 1 55 ? -6.719 5.84 7.438 1 98.5 55 LEU B O 1
ATOM 1661 N N . ILE B 1 56 ? -7.246 4.867 5.461 1 98.44 56 ILE B N 1
ATOM 1662 C CA . ILE B 1 56 ? -8.633 4.598 5.836 1 98.44 56 ILE B CA 1
ATOM 1663 C C . ILE B 1 56 ? -8.82 3.102 6.074 1 98.44 56 ILE B C 1
ATOM 1665 O O . ILE B 1 56 ? -8.297 2.275 5.324 1 98.44 56 ILE B O 1
ATOM 1669 N N . ASP B 1 57 ? -9.539 2.766 7.109 1 97.94 57 ASP B N 1
ATOM 1670 C CA . ASP B 1 57 ? -9.938 1.38 7.34 1 97.94 57 ASP B CA 1
ATOM 1671 C C . ASP B 1 57 ? -11 0.942 6.34 1 97.94 57 ASP B C 1
ATOM 1673 O O . ASP B 1 57 ? -12.172 1.323 6.461 1 97.94 57 ASP B O 1
ATOM 1677 N N . ALA B 1 58 ? -10.625 0.117 5.445 1 97.75 58 ALA B N 1
ATOM 1678 C CA . ALA B 1 58 ? -11.516 -0.27 4.355 1 97.75 58 ALA B CA 1
ATOM 1679 C C . ALA B 1 58 ? -12.773 -0.952 4.887 1 97.75 58 ALA B C 1
ATOM 1681 O O . ALA B 1 58 ? -13.867 -0.735 4.371 1 97.75 58 ALA B O 1
ATOM 1682 N N . GLY B 1 59 ? -12.602 -1.796 5.887 1 97.06 59 GLY B N 1
ATOM 1683 C CA . GLY B 1 59 ? -13.742 -2.479 6.477 1 97.06 59 GLY B CA 1
ATOM 1684 C C . GLY B 1 59 ? -14.766 -1.528 7.074 1 97.06 59 GLY B C 1
ATOM 1685 O O . GLY B 1 59 ? -15.969 -1.75 6.957 1 97.06 59 GLY B O 1
ATOM 1686 N N . LYS B 1 60 ? -14.32 -0.491 7.605 1 97.06 60 LYS B N 1
ATOM 1687 C CA . LYS B 1 60 ? -15.188 0.446 8.305 1 97.06 60 LYS B CA 1
ATOM 1688 C C . LYS B 1 60 ? -15.891 1.383 7.328 1 97.06 60 LYS B C 1
ATOM 1690 O O . LYS B 1 60 ? -16.797 2.129 7.711 1 97.06 60 LYS B O 1
ATOM 1695 N N . VAL B 1 61 ? -15.469 1.332 6.066 1 97.38 61 VAL B N 1
ATOM 1696 C CA . VAL B 1 61 ? -16.172 2.141 5.074 1 97.38 61 VAL B CA 1
ATOM 1697 C C . VAL B 1 61 ? -16.875 1.23 4.066 1 97.38 61 VAL B C 1
ATOM 1699 O O . VAL B 1 61 ? -17.172 1.648 2.947 1 97.38 61 VAL B O 1
ATOM 1702 N N . GLY B 1 62 ? -17.031 0.017 4.422 1 96.62 62 GLY B N 1
ATOM 1703 C CA . GLY B 1 62 ? -17.906 -0.897 3.697 1 96.62 62 GLY B CA 1
ATOM 1704 C C . GLY B 1 62 ? -17.188 -1.627 2.57 1 96.62 62 GLY B C 1
ATOM 1705 O O . GLY B 1 62 ? -17.828 -2.037 1.597 1 96.62 62 GLY B O 1
ATOM 1706 N N . ARG B 1 63 ? -15.898 -1.718 2.68 1 97.5 63 ARG B N 1
ATOM 1707 C CA . ARG B 1 63 ? -15.148 -2.414 1.643 1 97.5 63 ARG B CA 1
ATOM 1708 C C . ARG B 1 63 ? -14.164 -3.408 2.254 1 97.5 63 ARG B C 1
ATOM 1710 O O . ARG B 1 63 ? -12.945 -3.242 2.133 1 97.5 63 ARG B O 1
ATOM 1717 N N . PRO B 1 64 ? -14.625 -4.449 2.793 1 97.69 64 PRO B N 1
ATOM 1718 C CA . PRO B 1 64 ? -13.805 -5.348 3.607 1 97.69 64 PRO B CA 1
ATOM 1719 C C . PRO B 1 64 ? -13.039 -6.371 2.768 1 97.69 64 PRO B C 1
ATOM 1721 O O . PRO B 1 64 ? -12.156 -7.062 3.283 1 97.69 64 PRO B O 1
ATOM 1724 N N . VAL B 1 65 ? -13.336 -6.477 1.479 1 98.25 65 VAL B N 1
ATOM 1725 C CA . VAL B 1 65 ? -12.805 -7.598 0.71 1 98.25 65 VAL B CA 1
ATOM 1726 C C . VAL B 1 65 ? -11.586 -7.148 -0.083 1 98.25 65 VAL B C 1
ATOM 1728 O O . VAL B 1 65 ? -11.656 -6.195 -0.862 1 98.25 65 VAL B O 1
ATOM 1731 N N . THR B 1 66 ? -10.531 -7.773 0.14 1 98.56 66 THR B N 1
ATOM 1732 C CA . THR B 1 66 ? -9.32 -7.602 -0.654 1 98.56 66 THR B CA 1
ATOM 1733 C C . THR B 1 66 ? -9.102 -8.805 -1.569 1 98.56 66 THR B C 1
ATOM 1735 O O . THR B 1 66 ? -9.281 -9.945 -1.152 1 98.56 66 THR B O 1
ATOM 1738 N N . ILE B 1 67 ? -8.742 -8.539 -2.791 1 98.38 67 ILE B N 1
ATOM 1739 C CA . ILE B 1 67 ? -8.547 -9.594 -3.781 1 98.38 67 ILE B CA 1
ATOM 1740 C C . ILE B 1 67 ? -7.227 -9.367 -4.516 1 98.38 67 ILE B C 1
ATOM 1742 O O . ILE B 1 67 ? -6.895 -8.242 -4.875 1 98.38 67 ILE B O 1
ATOM 1746 N N . VAL B 1 68 ? -6.535 -10.445 -4.684 1 98.38 68 VAL B N 1
ATOM 1747 C CA . VAL B 1 68 ? -5.355 -10.453 -5.543 1 98.38 68 VAL B CA 1
ATOM 1748 C C . VAL B 1 68 ? -5.676 -11.156 -6.859 1 98.38 68 VAL B C 1
ATOM 1750 O O . VAL B 1 68 ? -6.32 -12.203 -6.863 1 98.38 68 VAL B O 1
ATOM 1753 N N . VAL B 1 69 ? -5.227 -10.555 -7.938 1 98.06 69 VAL B N 1
ATOM 1754 C CA . VAL B 1 69 ? -5.496 -11.172 -9.234 1 98.06 69 VAL B CA 1
ATOM 1755 C C . VAL B 1 69 ? -4.191 -11.32 -10.016 1 98.06 69 VAL B C 1
ATOM 1757 O O . VAL B 1 69 ? -3.412 -10.367 -10.117 1 98.06 69 VAL B O 1
ATOM 1760 N N . GLN B 1 70 ? -3.949 -12.5 -10.477 1 97.75 70 GLN B N 1
ATOM 1761 C CA . GLN B 1 70 ? -2.869 -12.766 -11.422 1 97.75 70 GLN B CA 1
ATOM 1762 C C . GLN B 1 70 ? -3.387 -12.781 -12.852 1 97.75 70 GLN B C 1
ATOM 1764 O O . GLN B 1 70 ? -4.266 -13.57 -13.195 1 97.75 70 GLN B O 1
ATOM 1769 N N . VAL B 1 71 ? -2.799 -11.938 -13.719 1 97 71 VAL B N 1
ATOM 1770 C CA . VAL B 1 71 ? -3.328 -11.758 -15.07 1 97 71 VAL B CA 1
ATOM 1771 C C . VAL B 1 71 ? -2.273 -12.164 -16.094 1 97 71 VAL B C 1
ATOM 1773 O O . VAL B 1 71 ? -1.111 -11.766 -15.992 1 97 71 VAL B O 1
ATOM 1776 N N . VAL B 1 72 ? -2.668 -12.977 -17.031 1 95.94 72 VAL B N 1
ATOM 1777 C CA . VAL B 1 72 ? -1.828 -13.359 -18.172 1 95.94 72 VAL B CA 1
ATOM 1778 C C . VAL B 1 72 ? -2.342 -12.688 -19.438 1 95.94 72 VAL B C 1
ATOM 1780 O O . VAL B 1 72 ? -3.523 -12.805 -19.781 1 95.94 72 VAL B O 1
ATOM 1783 N N . ILE B 1 73 ? -1.467 -11.992 -20.047 1 93.44 73 ILE B N 1
ATOM 1784 C CA . ILE B 1 73 ? -1.81 -11.289 -21.281 1 93.44 73 ILE B CA 1
ATOM 1785 C C . ILE B 1 73 ? -1.628 -12.219 -22.484 1 93.44 73 ILE B C 1
ATOM 1787 O O . ILE B 1 73 ? -0.698 -13.023 -22.516 1 93.44 73 ILE B O 1
ATOM 1791 N N . GLU B 1 74 ? -2.486 -12.102 -23.453 1 91.38 74 GLU B N 1
ATOM 1792 C CA . GLU B 1 74 ? -2.459 -12.945 -24.656 1 91.38 74 GLU B CA 1
ATOM 1793 C C . GLU B 1 74 ? -1.359 -12.5 -25.609 1 91.38 74 GLU B C 1
ATOM 1795 O O . GLU B 1 74 ? -0.583 -13.328 -26.094 1 91.38 74 GLU B O 1
ATOM 1800 N N . ASN B 1 75 ? -1.421 -11.312 -25.922 1 85.94 75 ASN B N 1
ATOM 1801 C CA . ASN B 1 75 ? -0.455 -10.703 -26.828 1 85.94 75 ASN B CA 1
ATOM 1802 C C . ASN B 1 75 ? 0.335 -9.594 -26.141 1 85.94 75 ASN B C 1
ATOM 1804 O O . ASN B 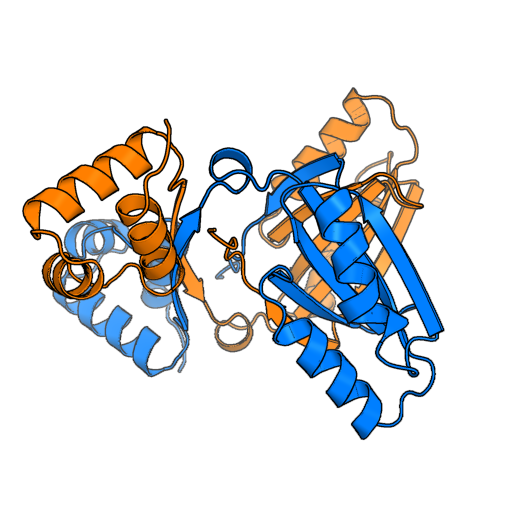1 75 ? -0.232 -8.57 -25.75 1 85.94 75 ASN B O 1
ATOM 1808 N N . GLU B 1 76 ? 1.634 -9.742 -26.078 1 77.5 76 GLU B N 1
ATOM 1809 C CA . GLU B 1 76 ? 2.473 -8.867 -25.266 1 77.5 76 GLU B CA 1
ATOM 1810 C C . GLU B 1 76 ? 3.01 -7.695 -26.078 1 77.5 76 GLU B C 1
ATOM 1812 O O . GLU B 1 76 ? 3.916 -6.988 -25.625 1 77.5 76 GLU B O 1
ATOM 1817 N N . ARG B 1 77 ? 2.334 -7.594 -27.203 1 83 77 ARG B N 1
ATOM 1818 C CA . ARG B 1 77 ? 2.705 -6.387 -27.922 1 83 77 ARG B CA 1
ATOM 1819 C C . ARG B 1 77 ? 2.568 -5.148 -27.047 1 83 77 ARG B C 1
ATOM 1821 O O . ARG B 1 77 ? 1.608 -5.027 -26.281 1 83 77 ARG B O 1
ATOM 1828 N N . PHE B 1 78 ? 3.473 -4.324 -27.172 1 79.69 78 PHE B N 1
ATOM 1829 C CA . PHE B 1 78 ? 3.645 -3.184 -26.281 1 79.69 78 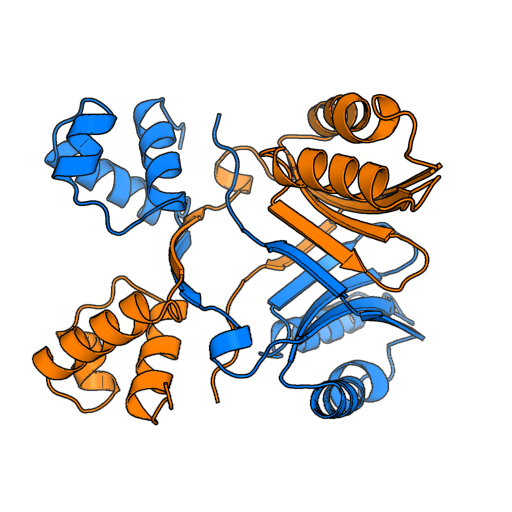PHE B CA 1
ATOM 1830 C C . PHE B 1 78 ? 2.35 -2.387 -26.156 1 79.69 78 PHE B C 1
ATOM 1832 O O . PHE B 1 78 ? 1.916 -2.057 -25.062 1 79.69 78 PHE B O 1
ATOM 1839 N N . ASN B 1 79 ? 1.738 -2.072 -27.266 1 83.75 79 ASN B N 1
ATOM 1840 C CA . ASN B 1 79 ? 0.535 -1.248 -27.25 1 83.75 79 ASN B CA 1
ATOM 1841 C C . ASN B 1 79 ? -0.605 -1.932 -26.5 1 83.75 79 ASN B C 1
ATOM 1843 O O . ASN B 1 79 ? -1.362 -1.276 -25.781 1 83.75 79 ASN B O 1
ATOM 1847 N N . LEU B 1 80 ? -0.678 -3.164 -26.641 1 83.69 80 LEU B N 1
ATOM 1848 C CA . LEU B 1 80 ? -1.753 -3.906 -25.984 1 83.69 80 LEU B CA 1
ATOM 1849 C C . LEU B 1 80 ? -1.483 -4.059 -24.5 1 83.69 80 LEU B C 1
ATOM 1851 O O . LEU B 1 80 ? -2.41 -4 -23.688 1 83.69 80 LEU B O 1
ATOM 1855 N N . LEU B 1 81 ? -0.292 -4.285 -24.203 1 87.94 81 LEU B N 1
ATOM 1856 C CA . LEU B 1 81 ? 0.112 -4.34 -22.797 1 87.94 81 LEU B CA 1
ATOM 1857 C C . LEU B 1 81 ? -0.161 -3.012 -22.094 1 87.94 81 LEU B C 1
ATOM 1859 O O . LEU B 1 81 ? -0.684 -2.988 -20.984 1 87.94 81 LEU B O 1
ATOM 1863 N N . GLU B 1 82 ? 0.14 -1.979 -22.75 1 91.56 82 GLU B N 1
ATOM 1864 C CA . GLU B 1 82 ? -0.073 -0.64 -22.219 1 91.56 82 GLU B CA 1
ATOM 1865 C C . GLU B 1 82 ? -1.56 -0.35 -22.031 1 91.56 82 GLU B C 1
ATOM 1867 O O . GLU B 1 82 ? -1.953 0.302 -21.062 1 91.56 82 GLU B O 1
ATOM 1872 N N . GLU B 1 83 ? -2.297 -0.785 -22.906 1 91.31 83 GLU B N 1
ATOM 1873 C CA . GLU B 1 83 ? -3.74 -0.595 -22.797 1 91.31 83 GLU B CA 1
ATOM 1874 C C . GLU B 1 83 ? -4.301 -1.306 -21.578 1 91.31 83 GLU B C 1
ATOM 1876 O O . GLU B 1 83 ? -5.117 -0.742 -20.844 1 91.31 83 GLU B O 1
ATOM 1881 N N . ALA B 1 84 ? -3.902 -2.504 -21.422 1 92.69 84 ALA B N 1
ATOM 1882 C CA . ALA B 1 84 ? -4.328 -3.248 -20.234 1 92.69 84 ALA B CA 1
ATOM 1883 C C . ALA B 1 84 ? -3.871 -2.555 -18.953 1 92.69 84 ALA B C 1
ATOM 1885 O O . ALA B 1 84 ? -4.66 -2.373 -18.031 1 92.69 84 ALA B O 1
ATOM 1886 N N . ARG B 1 85 ? -2.643 -2.186 -18.969 1 94.88 85 ARG B N 1
ATOM 1887 C CA . ARG B 1 85 ? -2.08 -1.487 -17.828 1 94.88 85 ARG B CA 1
ATOM 1888 C C . ARG B 1 85 ? -2.906 -0.256 -17.469 1 94.88 85 ARG B C 1
ATOM 1890 O O . ARG B 1 85 ? -3.252 -0.046 -16.312 1 94.88 85 ARG B O 1
ATOM 1897 N N . GLN B 1 86 ? -3.227 0.555 -18.438 1 95.38 86 GLN B N 1
ATOM 1898 C CA . GLN B 1 86 ? -3.986 1.782 -18.234 1 95.38 86 GLN B CA 1
ATOM 1899 C C . GLN B 1 86 ? -5.383 1.479 -17.688 1 95.38 86 GLN B C 1
ATOM 1901 O O . GLN B 1 86 ? -5.895 2.199 -16.828 1 95.38 86 GLN B O 1
ATOM 1906 N N . ARG B 1 87 ? -5.996 0.455 -18.156 1 95.25 87 ARG B N 1
ATOM 1907 C CA . ARG B 1 87 ? -7.301 0.024 -17.656 1 95.25 87 ARG B CA 1
ATOM 1908 C C . ARG B 1 87 ? -7.242 -0.341 -16.188 1 95.25 87 ARG B C 1
ATOM 1910 O O . ARG B 1 87 ? -8.102 0.065 -15.406 1 95.25 87 ARG B O 1
ATOM 1917 N N . PHE B 1 88 ? -6.18 -1.107 -15.852 1 97.31 88 PHE B N 1
ATOM 1918 C CA . PHE B 1 88 ? -6.012 -1.506 -14.461 1 97.31 88 PHE B CA 1
ATOM 1919 C C . PHE B 1 88 ? -5.754 -0.291 -13.578 1 97.31 88 PHE B C 1
ATOM 1921 O O . PHE B 1 88 ? -6.379 -0.136 -12.523 1 97.31 88 PHE B O 1
ATOM 1928 N N . VAL B 1 89 ? -4.887 0.6 -14.07 1 97.94 89 VAL B N 1
ATOM 1929 C CA . VAL B 1 89 ? -4.449 1.754 -13.289 1 97.94 89 VAL B CA 1
ATOM 1930 C C . VAL B 1 89 ? -5.617 2.719 -13.102 1 97.94 89 VAL B C 1
ATOM 1932 O O . VAL B 1 89 ? -5.742 3.354 -12.047 1 97.94 89 VAL B O 1
ATOM 1935 N N . SER B 1 90 ? -6.531 2.797 -14.016 1 97 90 SER B N 1
ATOM 1936 C CA . SER B 1 90 ? -7.613 3.775 -14.008 1 97 90 SER B CA 1
ATOM 1937 C C . SER B 1 90 ? -8.789 3.295 -13.172 1 97 90 SER B C 1
ATOM 1939 O O . SER B 1 90 ? -9.688 4.078 -12.836 1 97 90 SER B O 1
ATOM 1941 N N . CYS B 1 91 ? -8.836 2.027 -12.859 1 97.25 91 CYS B N 1
ATOM 1942 C CA . CYS B 1 91 ? -9.93 1.474 -12.062 1 97.25 91 CYS B CA 1
ATOM 1943 C C . CYS B 1 91 ? -9.75 1.812 -10.586 1 97.25 91 CYS B C 1
ATOM 1945 O O . CYS B 1 91 ? -8.781 1.382 -9.961 1 97.25 91 CYS B O 1
ATOM 1947 N N . PRO B 1 92 ? -10.695 2.49 -9.945 1 96.75 92 PRO B N 1
ATOM 1948 C CA . PRO B 1 92 ? -10.5 2.98 -8.578 1 96.75 92 PRO B CA 1
ATOM 1949 C C . PRO B 1 92 ? -10.445 1.854 -7.547 1 96.75 92 PRO B C 1
ATOM 1951 O O . PRO B 1 92 ? -9.828 2.008 -6.488 1 96.75 92 PRO B O 1
ATOM 1954 N N . GLN B 1 93 ? -11.07 0.761 -7.887 1 98.12 93 GLN B N 1
ATOM 1955 C CA . GLN B 1 93 ? -11.062 -0.371 -6.965 1 98.12 93 GLN B CA 1
ATOM 1956 C C . GLN B 1 93 ? -9.688 -1.04 -6.934 1 98.12 93 GLN B C 1
ATOM 1958 O O . GLN B 1 93 ? -9.367 -1.756 -5.984 1 98.12 93 GLN B O 1
ATOM 1963 N N . VAL B 1 94 ? -8.93 -0.847 -8.031 1 98.44 94 VAL B N 1
ATOM 1964 C CA . VAL B 1 94 ? -7.578 -1.401 -8.086 1 98.44 94 VAL B CA 1
ATOM 1965 C C . VAL B 1 94 ? -6.609 -0.481 -7.348 1 98.44 94 VAL B C 1
ATOM 1967 O O . VAL B 1 94 ? -6.379 0.655 -7.77 1 98.44 94 VAL B O 1
ATOM 1970 N N . GLN B 1 95 ? -5.988 -1.036 -6.32 1 98.25 95 GLN B N 1
ATOM 1971 C CA . GLN B 1 95 ? -5.082 -0.241 -5.5 1 98.25 95 GLN B CA 1
ATOM 1972 C C . GLN B 1 95 ? -3.639 -0.381 -5.98 1 98.25 95 GLN B C 1
ATOM 1974 O O . GLN B 1 95 ? -2.832 0.537 -5.816 1 98.25 95 GLN B O 1
ATOM 1979 N N . GLN B 1 96 ? -3.332 -1.523 -6.484 1 98.62 96 GLN B N 1
ATOM 1980 C CA . GLN B 1 96 ? -1.959 -1.812 -6.887 1 98.62 96 GLN B CA 1
ATOM 1981 C C . GLN B 1 96 ? -1.921 -2.564 -8.211 1 98.62 96 GLN B C 1
ATOM 1983 O O . GLN B 1 96 ? -2.746 -3.447 -8.453 1 98.62 96 GLN B O 1
ATOM 1988 N N . VAL B 1 97 ? -0.976 -2.191 -9.039 1 98.69 97 VAL B N 1
ATOM 1989 C CA . VAL B 1 97 ? -0.716 -2.818 -10.336 1 98.69 97 VAL B CA 1
ATOM 1990 C C . VAL B 1 97 ? 0.784 -3.045 -10.508 1 98.69 97 VAL B C 1
ATOM 1992 O O . VAL B 1 97 ? 1.556 -2.088 -10.602 1 98.69 97 VAL B O 1
ATOM 1995 N N . TYR B 1 98 ? 1.154 -4.309 -10.531 1 98.38 98 TYR B N 1
ATOM 1996 C CA . TYR B 1 98 ? 2.553 -4.684 -10.719 1 98.38 98 TYR B CA 1
ATOM 1997 C C . TYR B 1 98 ? 2.74 -5.453 -12.023 1 98.38 98 TYR B C 1
ATOM 1999 O O . TYR B 1 98 ? 2.061 -6.453 -12.258 1 98.38 98 TYR B O 1
ATOM 2007 N N . TYR B 1 99 ? 3.645 -4.98 -12.883 1 97.44 99 TYR B N 1
ATOM 2008 C CA . TYR B 1 99 ? 4.141 -5.758 -14.016 1 97.44 99 TYR B CA 1
ATOM 2009 C C . TYR B 1 99 ? 5.324 -6.629 -13.602 1 97.44 99 TYR B C 1
ATOM 2011 O O . TYR B 1 99 ? 6.309 -6.129 -13.055 1 97.44 99 TYR B O 1
ATOM 2019 N N . VAL B 1 100 ? 5.223 -7.961 -13.93 1 97 100 VAL B N 1
ATOM 2020 C CA . VAL B 1 100 ? 6.172 -8.828 -13.242 1 97 100 VAL B CA 1
ATOM 2021 C C . VAL B 1 100 ? 6.793 -9.805 -14.234 1 97 100 VAL B C 1
ATOM 2023 O O . VAL B 1 100 ? 6.328 -9.93 -15.367 1 97 100 VAL B O 1
ATOM 2026 N N . THR B 1 101 ? 8 -10.539 -13.875 1 89.19 101 THR B N 1
ATOM 2027 C CA . THR B 1 101 ? 8.711 -11.547 -14.656 1 89.19 101 THR B CA 1
ATOM 2028 C C . THR B 1 101 ? 8.164 -12.945 -14.359 1 89.19 101 THR B C 1
ATOM 2030 O O . THR B 1 101 ? 8.711 -13.945 -14.836 1 89.19 101 THR B O 1
ATOM 2033 N N . GLY B 1 102 ? 7.039 -13.172 -14.047 1 82.69 102 GLY B N 1
ATOM 2034 C CA . GLY B 1 102 ? 6.57 -14.477 -13.594 1 82.69 102 GLY B CA 1
ATOM 2035 C C . GLY B 1 102 ? 5.688 -15.172 -14.609 1 82.69 102 GLY B C 1
ATOM 2036 O O . GLY B 1 102 ? 5.742 -14.875 -15.805 1 82.69 102 GLY B O 1
ATOM 2037 N N . ASP B 1 103 ? 4.926 -16.234 -14.094 1 91.75 103 ASP B N 1
ATOM 2038 C CA . ASP B 1 103 ? 4.012 -17.016 -14.914 1 91.75 103 ASP B CA 1
ATOM 2039 C C . ASP B 1 103 ? 2.76 -16.219 -15.258 1 91.75 103 ASP B C 1
ATOM 2041 O O . ASP B 1 103 ? 1.872 -16.719 -15.953 1 91.75 103 ASP B O 1
ATOM 2045 N N . PHE B 1 104 ? 2.725 -15.133 -14.758 1 95.62 104 PHE B N 1
ATOM 2046 C CA . PHE B 1 104 ? 1.719 -14.133 -15.109 1 95.62 104 PHE B CA 1
ATOM 2047 C C . PHE B 1 104 ? 2.365 -12.781 -15.359 1 95.62 104 PHE B C 1
ATOM 2049 O O . PHE B 1 104 ? 3.533 -12.57 -15.031 1 95.62 104 PHE B O 1
ATOM 2056 N N . ASP B 1 105 ? 1.603 -11.906 -15.977 1 96.12 105 ASP B N 1
ATOM 2057 C CA . ASP B 1 105 ? 2.172 -10.648 -16.453 1 96.12 105 ASP B CA 1
ATOM 2058 C C . ASP B 1 105 ? 1.895 -9.516 -15.461 1 96.12 105 ASP B C 1
ATOM 2060 O O . ASP B 1 105 ? 2.756 -8.664 -15.227 1 96.12 105 ASP B O 1
ATOM 2064 N N . PHE B 1 106 ? 0.629 -9.562 -14.914 1 97.5 106 PHE B N 1
ATOM 2065 C CA . PHE B 1 106 ? 0.256 -8.531 -13.961 1 97.5 106 PHE B CA 1
ATOM 2066 C C . PHE B 1 106 ? -0.241 -9.141 -12.656 1 97.5 106 PHE B C 1
ATOM 2068 O O . PHE B 1 106 ? -0.938 -10.156 -12.672 1 97.5 106 PHE B O 1
ATOM 2075 N N . LEU B 1 107 ? 0.143 -8.516 -11.586 1 98.44 107 LEU B N 1
ATOM 2076 C CA . LEU B 1 107 ? -0.491 -8.75 -10.297 1 98.44 107 LEU B CA 1
ATOM 2077 C C . LEU B 1 107 ? -1.281 -7.52 -9.852 1 98.44 107 LEU B C 1
ATOM 2079 O O . LEU B 1 107 ? -0.748 -6.41 -9.82 1 98.44 107 LEU B O 1
ATOM 2083 N N . LEU B 1 108 ? -2.533 -7.719 -9.578 1 98.62 108 LEU B N 1
ATOM 2084 C CA . LEU B 1 108 ? -3.406 -6.645 -9.109 1 98.62 108 LEU B CA 1
ATOM 2085 C C . LEU B 1 108 ? -3.83 -6.883 -7.66 1 98.62 108 LEU B C 1
ATOM 2087 O O . LEU B 1 108 ? -4.109 -8.016 -7.27 1 98.62 108 LEU B O 1
ATOM 2091 N N . VAL B 1 109 ? -3.9 -5.848 -6.879 1 98.69 109 VAL B N 1
ATOM 2092 C CA . VAL B 1 109 ? -4.57 -5.875 -5.582 1 98.69 109 VAL B CA 1
ATOM 2093 C C . VAL B 1 109 ? -5.789 -4.961 -5.609 1 98.69 109 VAL B C 1
ATOM 2095 O O . VAL B 1 109 ? -5.672 -3.77 -5.914 1 98.69 109 VAL B O 1
ATOM 2098 N N . LEU B 1 110 ? -6.934 -5.516 -5.312 1 98.38 110 LEU B N 1
ATOM 2099 C CA . LEU B 1 110 ? -8.203 -4.793 -5.348 1 98.38 110 LEU B CA 1
ATOM 2100 C C . LEU B 1 110 ? -8.852 -4.762 -3.971 1 98.38 110 LEU B C 1
ATOM 2102 O O . LEU B 1 110 ? -8.688 -5.695 -3.18 1 98.38 110 LEU B O 1
ATOM 2106 N N . ASN B 1 111 ? -9.57 -3.766 -3.793 1 98.44 111 ASN B N 1
ATOM 2107 C CA . ASN B 1 111 ? -10.461 -3.625 -2.646 1 98.44 111 ASN B CA 1
ATOM 2108 C C . ASN B 1 111 ? -11.906 -3.377 -3.084 1 98.44 111 ASN B C 1
ATOM 2110 O O . ASN B 1 111 ? -12.172 -2.447 -3.846 1 98.44 111 ASN B O 1
ATOM 2114 N N . VAL B 1 112 ? -12.836 -4.254 -2.588 1 98.44 112 VAL B N 1
ATOM 2115 C CA . VAL B 1 112 ? -14.227 -4.176 -3.045 1 98.44 112 VAL B CA 1
ATOM 2116 C C . VAL B 1 112 ? -15.172 -4.34 -1.857 1 98.44 112 VAL B C 1
ATOM 2118 O O . VAL B 1 112 ? -14.742 -4.73 -0.767 1 98.44 112 VAL B O 1
ATOM 2121 N N . ARG B 1 113 ? -16.484 -4.082 -2.131 1 97.69 113 ARG B N 1
ATOM 2122 C CA . ARG B 1 113 ? -17.531 -4.207 -1.125 1 97.69 113 ARG B CA 1
ATOM 2123 C C . ARG B 1 113 ? -17.859 -5.672 -0.851 1 97.69 113 ARG B C 1
ATOM 2125 O O . ARG B 1 113 ? -18.094 -6.055 0.296 1 97.69 113 ARG B O 1
ATOM 2132 N N . ASP B 1 114 ? -17.891 -6.41 -1.908 1 97.69 114 ASP B N 1
ATOM 2133 C CA . ASP B 1 114 ? -18.25 -7.824 -1.863 1 97.69 114 ASP B CA 1
ATOM 2134 C C . ASP B 1 114 ? -17.906 -8.523 -3.174 1 97.69 114 ASP B C 1
ATOM 2136 O O . ASP B 1 114 ? -17.359 -7.902 -4.086 1 97.69 114 ASP B O 1
ATOM 2140 N N . MET B 1 115 ? -18.219 -9.812 -3.184 1 97 115 MET B N 1
ATOM 2141 C CA . MET B 1 115 ? -17.828 -10.602 -4.352 1 97 115 MET B CA 1
ATOM 2142 C C . MET B 1 115 ? -18.703 -10.258 -5.555 1 97 115 MET B C 1
ATOM 2144 O O . MET B 1 115 ? -18.297 -10.453 -6.699 1 97 115 MET B O 1
ATOM 2148 N N . ALA B 1 116 ? -19.922 -9.758 -5.328 1 97.94 116 ALA B N 1
ATOM 2149 C CA . ALA B 1 116 ? -20.766 -9.32 -6.426 1 97.94 116 ALA B CA 1
ATOM 2150 C C . ALA B 1 116 ? -20.141 -8.141 -7.168 1 97.94 116 ALA B C 1
ATOM 2152 O O . ALA B 1 116 ? -20.156 -8.109 -8.398 1 97.94 116 ALA B O 1
ATOM 2153 N N . GLU B 1 117 ? -19.656 -7.168 -6.449 1 97.94 117 GLU B N 1
ATOM 2154 C CA . GLU B 1 117 ? -18.953 -6.062 -7.082 1 97.94 117 GLU B CA 1
ATOM 2155 C C . GLU B 1 117 ? -17.75 -6.555 -7.867 1 97.94 117 GLU B C 1
ATOM 2157 O O . GLU B 1 117 ? -17.484 -6.094 -8.977 1 97.94 117 GLU B O 1
ATOM 2162 N N . TYR B 1 118 ? -17.016 -7.523 -7.266 1 98.31 118 TYR B N 1
ATOM 2163 C CA . TYR B 1 118 ? -15.844 -8.055 -7.965 1 98.31 118 TYR B CA 1
ATOM 2164 C C . TYR B 1 118 ? -16.25 -8.734 -9.266 1 98.31 118 TYR B C 1
ATOM 2166 O O . TYR B 1 118 ? -15.625 -8.531 -10.305 1 98.31 118 TYR B O 1
ATOM 2174 N N . GLU B 1 119 ? -17.203 -9.484 -9.156 1 96.69 119 GLU B N 1
ATOM 2175 C CA . GLU B 1 119 ? -17.703 -10.156 -10.352 1 96.69 119 GLU B CA 1
ATOM 2176 C C . GLU B 1 119 ? -18 -9.148 -11.461 1 96.69 119 GLU B C 1
ATOM 2178 O O . GLU B 1 119 ? -17.625 -9.359 -12.617 1 96.69 119 GLU B O 1
ATOM 2183 N N . ALA B 1 120 ? -18.672 -8.086 -11.164 1 96.25 120 ALA B N 1
ATOM 2184 C CA . ALA B 1 120 ? -18.969 -7.039 -12.141 1 96.25 120 ALA B CA 1
ATOM 2185 C C . ALA B 1 120 ? -17.672 -6.441 -12.711 1 96.25 120 ALA B C 1
ATOM 2187 O O . ALA B 1 120 ? -17.578 -6.176 -13.906 1 96.25 120 ALA B O 1
ATOM 2188 N N . LEU B 1 121 ? -16.703 -6.301 -11.859 1 95.88 121 LEU B N 1
ATOM 2189 C CA . LEU B 1 121 ? -15.438 -5.707 -12.273 1 95.88 121 LEU B CA 1
ATOM 2190 C C . LEU B 1 121 ? -14.695 -6.629 -13.242 1 95.88 121 LEU B C 1
ATOM 2192 O O . LEU B 1 121 ? -13.977 -6.156 -14.125 1 95.88 121 LEU B O 1
ATOM 2196 N N . THR B 1 122 ? -14.812 -7.969 -13.023 1 95.06 122 THR B N 1
ATOM 2197 C CA . THR B 1 122 ? -14.117 -8.906 -13.898 1 95.06 122 THR B CA 1
ATOM 2198 C C . THR B 1 122 ? -14.555 -8.711 -15.352 1 95.06 122 THR B C 1
ATOM 2200 O O . THR B 1 122 ? -13.742 -8.836 -16.266 1 95.06 122 THR B O 1
ATOM 2203 N N . ARG B 1 123 ? -15.773 -8.367 -15.578 1 91.31 123 ARG B N 1
ATOM 2204 C CA . ARG B 1 123 ? -16.266 -8.117 -16.922 1 91.31 123 ARG B CA 1
ATOM 2205 C C . ARG B 1 123 ? -15.578 -6.906 -17.547 1 91.31 123 ARG B C 1
ATOM 2207 O O . ARG B 1 123 ? -15.18 -6.945 -18.719 1 91.31 123 ARG B O 1
ATOM 2214 N N . GLU B 1 124 ? -15.398 -5.926 -16.75 1 90.56 124 GLU B N 1
ATOM 2215 C CA . GLU B 1 124 ? -14.805 -4.676 -17.203 1 90.56 124 GLU B CA 1
ATOM 2216 C C . GLU B 1 124 ? -13.289 -4.809 -17.375 1 90.56 124 GLU B C 1
ATOM 2218 O O . GLU B 1 124 ? -12.727 -4.371 -18.375 1 90.56 124 GLU B O 1
ATOM 2223 N N . LEU B 1 125 ? -12.68 -5.496 -16.484 1 93.94 125 LEU B N 1
ATOM 2224 C CA . LEU B 1 125 ? -11.227 -5.512 -16.406 1 93.94 125 LEU B CA 1
ATOM 2225 C C . LEU B 1 125 ? -10.641 -6.602 -17.297 1 93.94 125 LEU B C 1
ATOM 2227 O O . LEU B 1 125 ? -9.578 -6.414 -17.891 1 93.94 125 LEU B O 1
ATOM 2231 N N . PHE B 1 126 ? -11.391 -7.699 -17.469 1 92.56 126 PHE B N 1
ATOM 2232 C CA . PHE B 1 126 ? -10.719 -8.859 -18.047 1 92.56 126 PHE B CA 1
ATOM 2233 C C . PHE B 1 126 ? -11.461 -9.352 -19.281 1 92.56 126 PHE B C 1
ATOM 2235 O O . PHE B 1 126 ? -10.852 -9.922 -20.188 1 92.56 126 PHE B O 1
ATOM 2242 N N . PHE B 1 127 ? -12.711 -9.227 -19.312 1 86.25 127 PHE B N 1
ATOM 2243 C CA . PHE B 1 127 ? -13.469 -9.828 -20.406 1 86.25 127 PHE B CA 1
ATOM 2244 C C . PHE B 1 127 ? -13.719 -8.82 -21.516 1 86.25 127 PHE B C 1
ATOM 2246 O O . PHE B 1 127 ? -13.93 -9.203 -22.672 1 86.25 127 PHE B O 1
ATOM 2253 N N . SER B 1 128 ? -13.641 -7.621 -21.094 1 77.94 128 SER B N 1
ATOM 2254 C CA . SER B 1 128 ? -13.953 -6.609 -22.094 1 77.94 128 SER B CA 1
ATOM 2255 C C . SER B 1 128 ? -12.773 -6.383 -23.047 1 77.94 128 SER B C 1
ATOM 2257 O O . SER B 1 128 ? -12.945 -5.863 -24.141 1 77.94 128 SER B O 1
ATOM 2259 N N . SER B 1 129 ? -11.656 -6.875 -22.422 1 70 129 SER B N 1
ATOM 2260 C CA . SER B 1 129 ? -10.469 -6.664 -23.234 1 70 129 SER B CA 1
ATOM 2261 C C . SER B 1 129 ? -10.102 -7.926 -24.016 1 70 129 SER B C 1
ATOM 2263 O O . SER B 1 129 ? -10.32 -9.039 -23.531 1 70 129 SER B O 1
ATOM 2265 N N . GLY B 1 130 ? -10.164 -7.914 -25.344 1 77.62 130 GLY B N 1
ATOM 2266 C CA . GLY B 1 130 ? -9.797 -9.023 -26.203 1 77.62 130 GLY B CA 1
ATOM 2267 C C . GLY B 1 130 ? -8.359 -9.469 -26.031 1 77.62 130 GLY B C 1
ATOM 2268 O O . GLY B 1 130 ? -7.91 -10.422 -26.672 1 77.62 130 GLY B O 1
ATOM 2269 N N . ASN B 1 131 ? -7.582 -8.961 -25 1 87.88 131 ASN B N 1
ATOM 2270 C CA . ASN B 1 131 ? -6.16 -9.273 -24.953 1 87.88 131 ASN B CA 1
ATOM 2271 C C . ASN B 1 131 ? -5.785 -9.969 -23.641 1 87.88 131 ASN B C 1
ATOM 2273 O O . ASN B 1 131 ? -4.605 -10.062 -23.297 1 87.88 131 ASN B O 1
ATOM 2277 N N . ILE B 1 132 ? -6.68 -10.453 -22.875 1 93.25 132 ILE B N 1
ATOM 2278 C CA . ILE B 1 132 ? -6.391 -11.195 -21.656 1 93.25 132 ILE B CA 1
ATOM 2279 C C . ILE B 1 132 ? -6.516 -12.695 -21.922 1 93.25 132 ILE B C 1
ATOM 2281 O O . ILE B 1 132 ? -7.582 -13.172 -22.312 1 93.25 132 ILE B O 1
ATOM 2285 N N . LYS B 1 133 ? -5.438 -13.367 -21.734 1 93.94 133 LYS B N 1
ATOM 2286 C CA . LYS B 1 133 ? -5.426 -14.812 -21.938 1 93.94 133 LYS B CA 1
ATOM 2287 C C . LYS B 1 133 ? -6.117 -15.531 -20.766 1 93.94 133 LYS B C 1
ATOM 2289 O O . LYS B 1 133 ? -6.93 -16.422 -20.984 1 93.94 133 LYS B O 1
ATOM 2294 N N . SER B 1 134 ? -5.809 -15.203 -19.594 1 94.94 134 SER B N 1
ATOM 2295 C CA . SER B 1 134 ? -6.387 -15.797 -18.391 1 94.94 134 SER B CA 1
ATOM 2296 C C . SER B 1 134 ? -6.152 -14.922 -17.156 1 94.94 134 SER B C 1
ATOM 2298 O O . SER B 1 134 ? -5.336 -14 -17.203 1 94.94 134 SER B O 1
ATOM 2300 N N . PHE B 1 135 ? -6.938 -15.195 -16.156 1 95.44 135 PHE B N 1
ATOM 2301 C CA . PHE B 1 135 ? -6.715 -14.555 -14.867 1 95.44 135 PHE B CA 1
ATOM 2302 C C . PHE B 1 135 ? -7.113 -15.484 -13.727 1 95.44 135 PHE B C 1
ATOM 2304 O O . PHE B 1 135 ? -7.992 -16.328 -13.891 1 95.44 135 PHE B O 1
ATOM 2311 N N . LYS B 1 136 ? -6.395 -15.352 -12.68 1 96.56 136 LYS B N 1
ATOM 2312 C CA . LYS B 1 136 ? -6.652 -16.125 -11.469 1 96.56 136 LYS B CA 1
ATOM 2313 C C . LYS B 1 136 ? -6.992 -15.211 -10.297 1 96.56 136 LYS B C 1
ATOM 2315 O O . LYS B 1 136 ? -6.227 -14.305 -9.969 1 96.56 136 LYS B O 1
ATOM 2320 N N . THR B 1 137 ? -8.164 -15.477 -9.75 1 96.94 137 THR B N 1
ATOM 2321 C CA . THR B 1 137 ? -8.633 -14.719 -8.594 1 96.94 137 THR B CA 1
ATOM 2322 C C . THR B 1 137 ? -8.18 -15.383 -7.293 1 96.94 137 THR B C 1
ATOM 2324 O O . THR B 1 137 ? -8.43 -16.562 -7.078 1 96.94 137 THR B O 1
ATOM 2327 N N . ILE B 1 138 ? -7.539 -14.617 -6.441 1 97.94 138 ILE B N 1
ATOM 2328 C CA . ILE B 1 138 ? -7.086 -15.102 -5.145 1 97.94 138 ILE B CA 1
ATOM 2329 C C . ILE B 1 138 ? -7.676 -14.234 -4.035 1 97.94 138 ILE B C 1
ATOM 2331 O O . ILE B 1 138 ? -7.34 -13.047 -3.924 1 97.94 138 ILE B O 1
ATOM 2335 N N . VAL B 1 139 ? -8.492 -14.844 -3.258 1 97.69 139 VAL B N 1
ATOM 2336 C CA . VAL B 1 139 ? -9.141 -14.078 -2.199 1 97.69 139 VAL B CA 1
ATOM 2337 C C . VAL B 1 139 ? -8.211 -13.984 -0.991 1 97.69 139 VAL B C 1
ATOM 2339 O O . VAL B 1 139 ? -7.609 -14.977 -0.579 1 97.69 139 VAL B O 1
ATOM 2342 N N . VAL B 1 140 ? -8.102 -12.805 -0.423 1 98.31 140 VAL B N 1
ATOM 2343 C CA . VAL B 1 140 ? -7.324 -12.586 0.791 1 98.31 140 VAL B CA 1
ATOM 2344 C C . VAL B 1 140 ? -8.18 -12.898 2.018 1 98.31 140 VAL B C 1
ATOM 2346 O O . VAL B 1 140 ? -9.188 -12.234 2.262 1 98.31 140 VAL B O 1
ATOM 2349 N N . MET B 1 141 ? -7.738 -13.852 2.682 1 96.69 141 MET B N 1
ATOM 2350 C CA . MET B 1 141 ? -8.469 -14.25 3.883 1 96.69 141 MET B CA 1
ATOM 2351 C C . MET B 1 141 ? -8.125 -13.328 5.055 1 96.69 141 MET B C 1
ATOM 2353 O O . MET B 1 141 ? -8.984 -13.039 5.891 1 96.69 141 MET B O 1
ATOM 2357 N N . GLN B 1 142 ? -6.902 -12.945 5.09 1 96.44 142 GLN B N 1
ATOM 2358 C CA . GLN B 1 142 ? -6.438 -12.039 6.137 1 96.44 142 GLN B CA 1
ATOM 2359 C C . GLN B 1 142 ? -5.379 -11.078 5.602 1 96.44 142 GLN B C 1
ATOM 2361 O O . GLN B 1 142 ? -4.391 -11.5 5 1 96.44 142 GLN B O 1
ATOM 2366 N N . ASN B 1 143 ? -5.699 -9.844 5.734 1 97.19 143 ASN B N 1
ATOM 2367 C CA . ASN B 1 143 ? -4.699 -8.812 5.5 1 97.19 143 ASN B CA 1
ATOM 2368 C C . ASN B 1 143 ? -3.826 -8.586 6.734 1 97.19 143 ASN B C 1
ATOM 2370 O O . ASN B 1 143 ? -4.164 -7.777 7.602 1 97.19 143 ASN B O 1
ATOM 2374 N N . ALA B 1 144 ? -2.693 -9.258 6.828 1 97.81 144 ALA B N 1
ATOM 2375 C CA . ALA B 1 144 ? -1.879 -9.25 8.039 1 97.81 144 ALA B CA 1
ATOM 2376 C C . ALA B 1 144 ? -1.036 -7.98 8.125 1 97.81 144 ALA B C 1
ATOM 2378 O O . ALA B 1 144 ? -0.653 -7.551 9.211 1 97.81 144 ALA B O 1
ATOM 2379 N N . LYS B 1 145 ? -0.664 -7.445 7.055 1 97.81 145 LYS B N 1
ATOM 2380 C CA . LYS B 1 145 ? 0.096 -6.203 6.941 1 97.81 145 LYS B CA 1
ATOM 2381 C C . LYS B 1 145 ? -0.149 -5.531 5.594 1 97.81 145 LYS B C 1
ATOM 2383 O O . LYS B 1 145 ? -0.089 -6.184 4.547 1 97.81 145 LYS B O 1
ATOM 2388 N N . GLN B 1 146 ? -0.488 -4.316 5.605 1 96.44 146 GLN B N 1
ATOM 2389 C CA . GLN B 1 146 ? -0.686 -3.557 4.375 1 96.44 146 GLN B CA 1
ATOM 2390 C C . GLN B 1 146 ? -0.203 -2.117 4.535 1 96.44 146 GLN B C 1
ATOM 2392 O O . GLN B 1 146 ? -0.986 -1.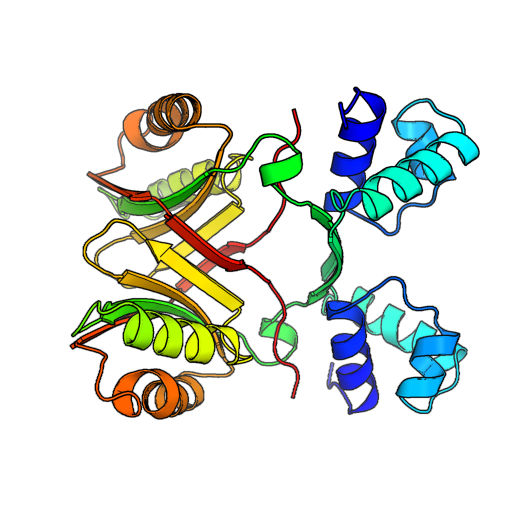229 4.871 1 96.44 146 GLN B O 1
ATOM 2397 N N . GLU B 1 147 ? 1.062 -1.932 4.332 1 96.19 147 GLU B N 1
ATOM 2398 C CA . GLU B 1 147 ? 1.674 -0.612 4.457 1 96.19 147 GLU B CA 1
ATOM 2399 C C . GLU B 1 147 ? 2.525 -0.282 3.232 1 96.19 147 GLU B C 1
ATOM 2401 O O . GLU B 1 147 ? 2.705 -1.122 2.35 1 96.19 147 GLU B O 1
ATOM 2406 N N . MET B 1 148 ? 2.896 0.958 3.158 1 95.75 148 MET B N 1
ATOM 2407 C CA . MET B 1 148 ? 3.748 1.399 2.055 1 95.75 148 MET B CA 1
ATOM 2408 C C . MET B 1 148 ? 5.066 1.962 2.578 1 95.75 148 MET B C 1
ATOM 2410 O O . MET B 1 148 ? 5.816 2.59 1.829 1 95.75 148 MET B O 1
ATOM 2414 N N . ARG B 1 149 ? 5.285 1.759 3.881 1 97.56 149 ARG B N 1
ATOM 2415 C CA . ARG B 1 149 ? 6.496 2.314 4.477 1 97.56 149 ARG B CA 1
ATOM 2416 C C . ARG B 1 149 ? 7.746 1.729 3.828 1 97.56 149 ARG B C 1
ATOM 2418 O O . ARG B 1 149 ? 7.816 0.524 3.58 1 97.56 149 ARG B O 1
ATOM 2425 N N . VAL B 1 150 ? 8.641 2.594 3.576 1 98.12 150 VAL B N 1
ATOM 2426 C CA . VAL B 1 150 ? 9.938 2.219 3.021 1 98.12 150 VAL B CA 1
ATOM 2427 C C . VAL B 1 150 ? 10.992 2.252 4.117 1 98.12 150 VAL B C 1
ATOM 2429 O O . VAL B 1 150 ? 11.07 3.209 4.891 1 98.12 150 VAL B O 1
ATOM 2432 N N . LEU B 1 151 ? 11.719 1.212 4.227 1 97.31 151 LEU B N 1
ATOM 2433 C CA . LEU B 1 151 ? 12.82 1.208 5.184 1 97.31 151 LEU B CA 1
ATOM 2434 C C . LEU B 1 151 ? 13.859 2.258 4.812 1 97.31 151 LEU B C 1
ATOM 2436 O O . LEU B 1 151 ? 14.359 2.273 3.688 1 97.31 151 LEU B O 1
ATOM 2440 N N . ILE B 1 152 ? 14.156 3.076 5.73 1 96 152 ILE B N 1
ATOM 2441 C CA . ILE B 1 152 ? 15.164 4.113 5.523 1 96 152 ILE B CA 1
ATOM 2442 C C . ILE B 1 152 ? 16.406 3.807 6.359 1 96 152 ILE B C 1
ATOM 2444 O O . ILE B 1 152 ? 16.312 3.646 7.578 1 96 152 ILE B O 1
ATOM 2448 N N . GLU B 1 153 ? 17.469 3.613 5.695 1 87 153 GLU B N 1
ATOM 2449 C CA . GLU B 1 153 ? 18.719 3.295 6.391 1 87 153 GLU B CA 1
ATOM 2450 C C . GLU B 1 153 ? 19.703 4.453 6.309 1 87 153 GLU B C 1
ATOM 2452 O O . GLU B 1 153 ? 19.734 5.188 5.316 1 87 153 GLU B O 1
#

Solvent-accessible surface area (backbone atoms only — not comparable to full-atom values): 16354 Å² total; per-residue (Å²): 132,88,77,49,71,60,55,43,52,51,52,56,47,23,44,68,38,54,73,64,48,50,59,60,49,10,69,74,65,74,49,50,39,67,56,45,50,52,49,53,51,50,36,40,74,70,46,35,42,68,44,37,25,38,41,60,36,40,57,74,66,57,26,65,38,41,36,37,34,41,30,27,63,60,52,78,51,63,71,54,44,50,49,52,49,50,55,50,61,69,34,66,43,41,25,28,34,32,35,40,58,62,99,34,40,34,43,36,36,32,49,33,63,41,70,68,58,46,56,58,45,45,47,65,71,44,63,63,48,91,48,51,62,47,73,45,83,32,48,46,75,38,80,75,32,82,53,77,62,68,73,74,129,134,87,79,50,72,60,54,44,52,51,52,56,45,23,43,68,37,54,74,63,47,50,59,61,50,12,69,74,66,74,49,50,41,68,56,44,50,53,50,52,51,51,36,40,75,69,46,35,41,68,44,37,25,38,41,61,37,38,56,76,66,56,27,66,38,40,36,38,35,43,31,27,62,59,53,78,50,63,71,55,44,49,50,52,49,50,55,50,61,67,33,64,44,40,23,28,35,32,34,39,76,53,99,33,40,34,43,36,37,32,50,31,63,42,70,68,58,47,54,59,45,44,46,64,71,44,63,66,40,94,48,50,63,48,71,46,82,30,46,46,76,37,82,73,32,84,54,77,61,67,72,72,129

Organism: Salmonella typhimurium (strain SL1344) (NCBI:txid216597)

Secondary structure (DSSP, 8-state):
----HHHHHHHHHHHH-TT--HHHHHHHHT--HHHHHHHHHHHHHTTSEEEEEEEE-GGGGT--EEEEEEEEES---HHHHHHHHHHHHH-TTEEEEEEESSSSSEEEEEEESSHHHHHHHHIIIIISSTTEEEEEEEEEEEEEEE--PPP--/----HHHHHHHHHHHH-TT--HHHHHHHHT--HHHHHHHHHHHHHTTSEEEEEEEE-GGGGT--EEEEEEEEES---HHHHHHHHHHHHH-TTEEEEEEESSSSSEEEEEEESSHHHHHHHHIIIIIS-TTEEEEEEEEEEEEEEE--PPP--

InterPro domains:
  IPR000485 AsnC-type HTH domain [PR00033] (3-19)
  IPR000485 AsnC-type HTH domain [PR00033] (19-30)
  IPR000485 AsnC-type HTH domain [PR00033] (30-49)
  IPR000485 AsnC-type HTH domain [PS50956] (3-64)
  IPR011008 Dimeric alpha-beta barrel [SSF54909] (65-147)
  IPR011991 ArsR-like helix-turn-helix domain [cd00090] (4-50)
  IPR019885 Transcription regulator HTH, AsnC-type, conserved site [PS00519] (21-47)
  IPR019887 Transcription regulator AsnC/Lrp, ligand binding domain [PF01037] (66-149)
  IPR019888 Transcription regulator AsnC-like [SM00344] (3-112)
  IPR036388 Winged helix-like DNA-binding domain superfamily [G3DSA:1.10.10.10] (4-55)
  IPR036390 Winged helix DNA-binding domain superfamily [SSF46785] (2-76)

Sequence (306 aa):
MKLDAWDKNILTLLQRDNRLSQREIAEQVNLSPSAVNRRIAALEEAGIIKGNVSLIDAGKVGRPVTIVVQVVIENERFNLLEEARQRFVSCPQVQQVYYVTGDFDFLLVLNVRDMAEYEALTRELFFSSGNIKSFKTIVVMQNAKQEMRVLIEMKLDAWDKNILTLLQRDNRLSQREIAEQVNLSPSAVNRRIAALEEAGIIKGNVSLIDAGKVGRPVTIVVQVVIENERFNLLEEARQRFVSCPQVQQVYYVTGDFDFLLVLNVRDMAEYEALTRELFFSSGNIKSFKTIVVMQNAKQEMRVLIE